Protein AF-A0A968R9D9-F1 (afdb_monomer_lite)

pLDDT: mean 77.16, std 18.05, range [26.75, 97.56]

Sequence (255 aa):
MTPLTQVRRPMGTEQNEEITIISVAKQQSHNPEIQKIVETCIDRLIEFDADLLTVKSLINLWNILKQINDFQIIEKLVMRIQPAIEIHCPEEVKYLTESELSNWFKCFTILKLLLEEYPICEKEPSVLIFVKDLSENENLEDAIKKQLDEWLNNIDPNFKPRASNTSGTRELQAYLMIAINPEKKNQVRAIATILCISPTGKQKEISVHLNPQSNERGVLCTRKKLPNIIEQFIQKVYRMFSKLQKIYWGVFVTI

Secondary structure (DSSP, 8-state):
----------TTSHHHHHHHHHHHHHHTTT-HHHHHHHHHTHHHHS---TTT--HHHHHHHHHHHTT-S-HHHHHHHHHHH-TTHHHHSHHHHHHHH-T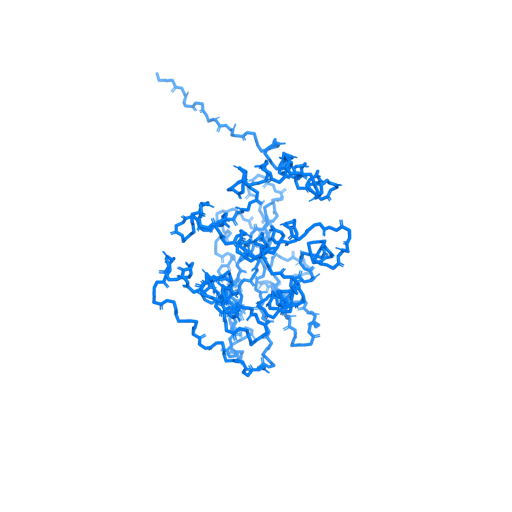TS-HHHHHHHHHHHHHS-S---SSS-HHHHHHHHHHT-TTS-HHHHHHHHHHHHHH-TT--------S---PPEEEEEEEEEEEETTEEEEEEEEEEE-TTS-EEEEE--SSTT--SSSEEEETTTHHHHHHHHHHHHHHHTTT-S--B-------

Structure (mmCIF, N/CA/C/O backbone):
data_AF-A0A968R9D9-F1
#
_entry.id   AF-A0A968R9D9-F1
#
loop_
_atom_site.group_PDB
_atom_site.id
_atom_site.type_symbol
_atom_site.label_atom_id
_atom_site.label_alt_id
_atom_site.label_comp_id
_atom_site.label_asym_id
_atom_site.label_entity_id
_atom_site.label_seq_id
_atom_site.pdbx_PDB_ins_code
_atom_site.Cartn_x
_atom_site.Cartn_y
_atom_site.Cartn_z
_atom_site.occupancy
_atom_site.B_iso_or_equiv
_atom_site.auth_seq_id
_atom_site.auth_comp_id
_atom_site.auth_asym_id
_atom_site.auth_atom_id
_atom_site.pdbx_PDB_model_num
ATOM 1 N N . MET A 1 1 ? 25.309 37.030 -24.211 1.00 38.47 1 MET A N 1
ATOM 2 C CA . MET A 1 1 ? 24.581 35.744 -24.171 1.00 38.47 1 MET A CA 1
ATOM 3 C C . MET A 1 1 ? 25.172 34.922 -23.042 1.00 38.47 1 MET A C 1
ATOM 5 O O . MET A 1 1 ? 26.278 34.420 -23.176 1.00 38.47 1 MET A O 1
ATOM 9 N N . THR A 1 2 ? 24.498 34.906 -21.899 1.00 27.59 2 THR A N 1
ATOM 10 C CA . THR A 1 2 ? 24.957 34.240 -20.672 1.00 27.59 2 THR A CA 1
ATOM 11 C C . THR A 1 2 ? 24.471 32.786 -20.697 1.00 27.59 2 THR A C 1
ATOM 13 O O . THR A 1 2 ? 23.302 32.580 -21.030 1.00 27.59 2 THR A O 1
ATOM 16 N N . PRO A 1 3 ? 25.301 31.770 -20.401 1.00 27.48 3 PRO A N 1
ATOM 17 C CA . PRO A 1 3 ? 24.844 30.387 -20.413 1.00 27.48 3 PRO A CA 1
ATOM 18 C C . PRO A 1 3 ? 23.954 30.116 -19.197 1.00 27.48 3 PRO A C 1
ATOM 20 O O . PRO A 1 3 ? 24.286 30.494 -18.076 1.00 27.48 3 PRO A O 1
ATOM 23 N N . LEU A 1 4 ? 22.831 29.439 -19.437 1.00 26.75 4 LEU A N 1
ATOM 24 C CA . LEU A 1 4 ? 21.948 28.897 -18.409 1.00 26.75 4 LEU A CA 1
ATOM 25 C C . LEU A 1 4 ? 22.697 27.831 -17.599 1.00 26.75 4 LEU A C 1
ATOM 27 O O . LEU A 1 4 ? 22.984 26.740 -18.094 1.00 26.75 4 LEU A O 1
ATOM 31 N N . THR A 1 5 ? 23.003 28.152 -16.346 1.00 28.97 5 THR A N 1
ATOM 32 C CA . THR A 1 5 ? 23.480 27.201 -15.345 1.00 28.97 5 THR A CA 1
ATOM 33 C C . THR A 1 5 ? 22.374 26.182 -15.076 1.00 28.97 5 THR A C 1
ATOM 35 O O . THR A 1 5 ? 21.334 26.515 -14.511 1.00 28.97 5 THR A O 1
ATOM 38 N N . GLN A 1 6 ? 22.581 24.929 -15.486 1.00 34.22 6 GLN A N 1
ATOM 39 C CA . GLN A 1 6 ? 21.754 23.815 -15.030 1.00 34.22 6 GLN A CA 1
ATOM 40 C C . GLN A 1 6 ? 21.976 23.633 -13.526 1.00 34.22 6 GLN A C 1
ATOM 42 O O . GLN A 1 6 ? 23.034 23.172 -13.094 1.00 34.22 6 GLN A O 1
ATOM 47 N N . VAL A 1 7 ? 20.969 23.994 -12.734 1.00 28.48 7 VAL A N 1
ATOM 48 C CA . VAL A 1 7 ? 20.889 23.636 -11.319 1.00 28.48 7 VAL A CA 1
ATOM 49 C C . VAL A 1 7 ? 20.683 22.123 -11.250 1.00 28.48 7 VAL A C 1
ATOM 51 O O . VAL A 1 7 ? 19.574 21.619 -11.407 1.00 28.48 7 VAL A O 1
ATOM 54 N N . ARG A 1 8 ? 21.775 21.379 -11.061 1.00 32.69 8 ARG A N 1
ATOM 55 C CA . ARG A 1 8 ? 21.704 20.004 -10.562 1.00 32.69 8 ARG A CA 1
ATOM 56 C C . ARG A 1 8 ? 21.183 20.076 -9.129 1.00 32.69 8 ARG A C 1
ATOM 58 O O . ARG A 1 8 ? 21.880 20.614 -8.272 1.00 32.69 8 ARG A O 1
ATOM 65 N N . ARG A 1 9 ? 19.988 19.540 -8.864 1.00 31.98 9 ARG A N 1
ATOM 66 C CA . ARG A 1 9 ? 19.609 19.211 -7.484 1.00 31.98 9 ARG A CA 1
ATOM 67 C C . ARG A 1 9 ? 20.563 18.118 -6.980 1.00 31.98 9 ARG A C 1
ATOM 69 O O . ARG A 1 9 ? 20.810 17.163 -7.724 1.00 31.98 9 ARG A O 1
ATOM 76 N N . PRO A 1 10 ? 21.141 18.253 -5.780 1.00 31.23 10 PRO A N 1
ATOM 77 C CA . PRO A 1 10 ? 21.924 17.187 -5.180 1.00 31.23 10 PRO A CA 1
ATOM 78 C C . PRO A 1 10 ? 20.975 16.055 -4.760 1.00 31.23 10 PRO A C 1
ATOM 80 O O . PRO A 1 10 ? 20.235 16.189 -3.795 1.00 31.23 10 PRO A O 1
ATOM 83 N N . MET A 1 11 ? 20.989 14.936 -5.491 1.00 39.16 11 MET A N 1
ATOM 84 C CA . MET A 1 11 ? 20.462 13.666 -4.981 1.00 39.16 11 MET A CA 1
ATOM 85 C C . MET A 1 11 ? 21.426 13.178 -3.895 1.00 39.16 11 MET A C 1
ATOM 87 O O . MET A 1 11 ? 22.540 12.767 -4.220 1.00 39.16 11 MET A O 1
ATOM 91 N N . GLY A 1 12 ? 21.053 13.293 -2.618 1.00 42.88 12 GLY A N 1
ATOM 92 C CA . GLY A 1 12 ? 21.881 12.760 -1.530 1.00 42.88 12 GLY A CA 1
ATOM 93 C C . GLY A 1 12 ? 21.553 13.211 -0.105 1.00 42.88 12 GLY A C 1
ATOM 94 O O . GLY A 1 12 ? 22.064 12.598 0.824 1.00 42.88 12 GLY A O 1
ATOM 95 N N . THR A 1 13 ? 20.731 14.242 0.110 1.00 50.53 13 THR A N 1
ATOM 96 C CA . THR A 1 13 ? 20.394 14.720 1.470 1.00 50.53 13 THR A CA 1
ATOM 97 C C . THR A 1 13 ? 18.973 14.362 1.904 1.00 50.53 13 THR A C 1
ATOM 99 O O . THR A 1 13 ? 18.800 13.889 3.018 1.00 50.53 13 THR A O 1
ATOM 102 N N . GLU A 1 14 ? 17.979 14.477 1.019 1.00 51.84 14 GLU A N 1
ATOM 103 C CA . GLU A 1 14 ? 16.554 14.301 1.372 1.00 51.84 14 GLU A CA 1
ATOM 104 C C . GLU A 1 14 ? 16.197 12.847 1.744 1.00 51.84 14 GLU A C 1
ATOM 106 O O . GLU A 1 14 ? 15.676 12.605 2.828 1.00 51.84 14 GLU A O 1
ATOM 111 N N . GLN A 1 15 ? 16.614 11.856 0.943 1.00 54.00 15 GLN A N 1
ATOM 112 C CA . GLN A 1 15 ? 16.410 10.430 1.271 1.00 54.00 15 GLN A CA 1
ATOM 113 C C . GLN A 1 15 ? 17.099 10.008 2.582 1.00 54.00 15 GLN A C 1
ATOM 115 O O . GLN A 1 15 ? 16.620 9.131 3.297 1.00 54.00 15 GLN A O 1
ATOM 120 N N . ASN A 1 16 ? 18.228 10.640 2.920 1.00 60.84 16 ASN A N 1
ATOM 121 C CA . ASN A 1 16 ? 18.929 10.365 4.174 1.00 60.84 16 ASN A CA 1
ATOM 122 C C . ASN A 1 16 ? 18.179 10.947 5.381 1.00 60.84 16 ASN A C 1
ATOM 124 O O . ASN A 1 16 ? 18.211 10.355 6.460 1.00 60.84 16 ASN A O 1
ATOM 128 N N . GLU A 1 17 ? 17.488 12.074 5.213 1.00 68.94 17 GLU A N 1
ATOM 129 C CA . GLU A 1 17 ? 16.664 12.685 6.258 1.00 68.94 17 GLU A CA 1
ATOM 130 C C . GLU A 1 17 ? 15.389 11.868 6.520 1.00 68.94 17 GLU A C 1
ATOM 132 O O . GLU A 1 17 ? 15.081 11.592 7.679 1.00 68.94 17 GLU A O 1
ATOM 137 N N . GLU A 1 18 ? 14.706 11.387 5.477 1.00 76.31 18 GLU A N 1
ATOM 138 C CA . GLU A 1 18 ? 13.506 10.540 5.593 1.00 76.31 18 GLU A CA 1
ATOM 139 C C . GLU A 1 18 ? 13.794 9.221 6.324 1.00 76.31 18 GLU A C 1
ATOM 141 O O . GLU A 1 18 ? 13.137 8.894 7.318 1.00 76.31 18 GLU A O 1
ATOM 146 N N . ILE A 1 19 ? 14.838 8.497 5.897 1.00 75.75 19 ILE A N 1
ATOM 147 C CA . ILE A 1 19 ? 15.271 7.245 6.540 1.00 75.75 19 ILE A CA 1
ATOM 148 C C . ILE A 1 19 ? 15.644 7.497 8.006 1.00 75.75 19 ILE A C 1
ATOM 150 O O . ILE A 1 19 ? 15.328 6.683 8.881 1.00 75.75 19 ILE A O 1
ATOM 154 N N . THR A 1 20 ? 16.276 8.638 8.301 1.00 83.94 20 THR A N 1
ATOM 155 C CA . THR A 1 20 ? 16.643 9.018 9.670 1.00 83.94 20 THR A CA 1
ATOM 156 C C . THR A 1 20 ? 15.405 9.277 10.528 1.00 83.94 20 THR A C 1
ATOM 158 O O . THR A 1 20 ? 15.319 8.744 11.635 1.00 83.94 20 THR A O 1
ATOM 161 N N . ILE A 1 21 ? 14.420 10.031 10.031 1.00 86.31 21 ILE A N 1
ATOM 162 C CA . ILE A 1 21 ? 13.186 10.339 10.772 1.00 86.31 21 ILE A CA 1
ATOM 163 C C . ILE A 1 21 ? 12.390 9.062 11.054 1.00 86.31 21 ILE A C 1
ATOM 165 O O . ILE A 1 21 ? 11.991 8.849 12.197 1.00 86.31 21 ILE A O 1
ATOM 169 N N . ILE A 1 22 ? 12.213 8.181 10.063 1.00 87.44 22 ILE A N 1
ATOM 170 C CA . ILE A 1 22 ? 11.490 6.909 10.241 1.00 87.44 22 ILE A CA 1
ATOM 171 C C . ILE A 1 22 ? 12.214 6.013 11.253 1.00 87.44 22 ILE A C 1
ATOM 173 O O . ILE A 1 22 ? 11.581 5.430 12.135 1.00 87.44 22 ILE A O 1
ATOM 177 N N . SER A 1 23 ? 13.546 5.941 11.182 1.00 87.50 23 SER A N 1
ATOM 178 C CA . SER A 1 23 ? 14.353 5.149 12.121 1.00 87.50 23 SER A CA 1
ATOM 179 C C . SER A 1 23 ? 14.241 5.664 13.559 1.00 87.50 23 SER A C 1
ATOM 181 O O . SER A 1 23 ? 14.084 4.872 14.491 1.00 87.50 23 SER A O 1
ATOM 183 N N . VAL A 1 24 ? 14.275 6.987 13.752 1.00 90.50 24 VAL A N 1
ATOM 184 C CA . VAL A 1 24 ? 14.081 7.617 15.067 1.00 90.50 24 VAL A CA 1
ATOM 185 C C . VAL A 1 24 ? 12.648 7.408 15.561 1.00 90.50 24 VAL A C 1
ATOM 187 O O . VAL A 1 24 ? 12.454 7.046 16.720 1.00 90.50 24 VAL A O 1
ATOM 190 N N . ALA A 1 25 ? 11.650 7.568 14.688 1.00 91.00 25 ALA A N 1
ATOM 191 C CA . ALA A 1 25 ? 10.239 7.334 14.990 1.00 91.00 25 ALA A CA 1
ATOM 192 C C . ALA A 1 25 ? 9.966 5.904 15.448 1.00 91.00 25 ALA A C 1
ATOM 194 O O . ALA A 1 25 ? 9.239 5.708 16.417 1.00 91.00 25 ALA A O 1
ATOM 195 N N . LYS A 1 26 ? 10.614 4.914 14.833 1.00 92.62 26 LYS A N 1
ATOM 196 C CA . LYS A 1 26 ? 10.553 3.520 15.275 1.00 92.62 26 LYS A CA 1
ATOM 197 C C . LYS A 1 26 ? 11.106 3.352 16.694 1.00 92.62 26 LYS A C 1
ATOM 199 O O . LYS A 1 26 ? 10.428 2.809 17.562 1.00 92.62 26 LYS A O 1
ATOM 204 N N . GLN A 1 27 ? 12.326 3.834 16.946 1.00 91.38 27 GLN A N 1
ATOM 205 C CA . GLN A 1 27 ? 13.002 3.682 18.245 1.00 91.38 27 GLN A CA 1
ATOM 206 C C . GLN A 1 27 ? 12.312 4.454 19.376 1.00 91.38 27 GLN A C 1
ATOM 208 O O . GLN A 1 27 ? 12.373 4.050 20.535 1.00 91.38 27 GLN A O 1
ATOM 213 N N . GLN A 1 28 ? 11.665 5.570 19.043 1.00 91.94 28 GLN A N 1
ATOM 214 C CA . GLN A 1 28 ? 11.003 6.466 19.986 1.00 91.94 28 GLN A CA 1
ATOM 215 C C . GLN A 1 28 ? 9.507 6.578 19.692 1.00 91.94 28 GLN A C 1
ATOM 217 O O . GLN A 1 28 ? 8.919 7.650 19.826 1.00 91.94 28 GLN A O 1
ATOM 222 N N . SER A 1 29 ? 8.868 5.465 19.329 1.00 92.44 29 SER A N 1
ATOM 223 C CA . SER A 1 29 ? 7.459 5.447 18.921 1.00 92.44 29 SER A CA 1
ATOM 224 C C . SER A 1 29 ? 6.496 5.887 20.028 1.00 92.44 29 SER A C 1
ATOM 226 O O . SER A 1 29 ? 5.352 6.206 19.755 1.00 92.44 29 SER A O 1
ATOM 228 N N . HIS A 1 30 ? 6.925 5.988 21.283 1.00 92.12 30 HIS A N 1
ATOM 229 C CA . HIS A 1 30 ? 6.102 6.515 22.379 1.00 92.12 30 HIS A CA 1
ATOM 230 C C . HIS A 1 30 ? 6.305 8.016 22.639 1.00 92.12 30 HIS A C 1
ATOM 232 O O . HIS A 1 30 ? 5.646 8.583 23.508 1.00 92.12 30 HIS A O 1
ATOM 238 N N . ASN A 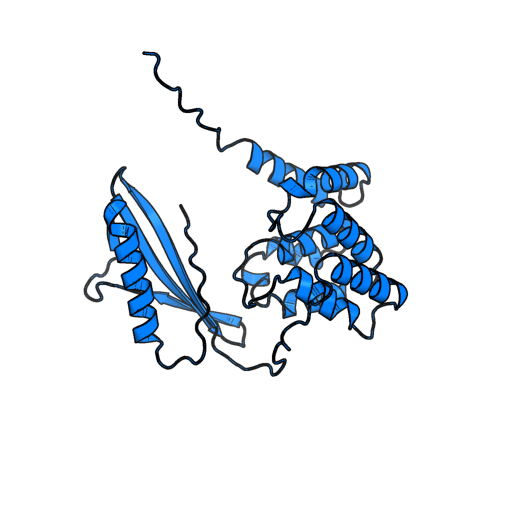1 31 ? 7.218 8.667 21.914 1.00 93.19 31 ASN A N 1
ATOM 239 C CA . ASN A 1 31 ? 7.554 10.069 22.115 1.00 93.19 31 ASN A CA 1
ATOM 240 C C . ASN A 1 31 ? 6.594 10.984 21.320 1.00 93.19 31 ASN A C 1
ATOM 242 O O . ASN A 1 31 ? 6.606 10.944 20.085 1.00 93.19 31 ASN A O 1
ATOM 246 N N . PRO A 1 32 ? 5.794 11.837 21.989 1.00 92.81 32 PRO A N 1
ATOM 247 C CA . PRO A 1 32 ? 4.832 12.714 21.318 1.00 92.81 32 PRO A CA 1
ATOM 248 C C . PRO A 1 32 ? 5.493 13.791 20.444 1.00 92.81 32 PRO A C 1
ATOM 250 O O . PRO A 1 32 ? 4.915 14.191 19.435 1.00 92.81 32 PRO A O 1
ATOM 253 N N . GLU A 1 33 ? 6.711 14.236 20.770 1.00 93.62 33 GLU A N 1
ATOM 254 C CA . GLU A 1 33 ? 7.436 15.208 19.939 1.00 93.62 33 GLU A CA 1
ATOM 255 C C . GLU A 1 33 ? 7.856 14.584 18.606 1.00 93.62 33 GLU A C 1
ATOM 257 O O . GLU A 1 33 ? 7.728 15.209 17.554 1.00 93.62 33 GLU A O 1
ATOM 262 N N . ILE A 1 34 ? 8.283 13.318 18.629 1.00 92.88 34 ILE A N 1
ATOM 263 C CA . ILE A 1 34 ? 8.622 12.584 17.406 1.00 92.88 34 ILE A CA 1
ATOM 264 C C . ILE A 1 34 ? 7.375 12.343 16.561 1.00 92.88 34 ILE A C 1
ATOM 266 O O . ILE A 1 34 ? 7.417 12.530 15.347 1.00 92.88 34 ILE A O 1
ATOM 270 N N . GLN A 1 35 ? 6.247 12.010 17.191 1.00 93.62 35 GLN A N 1
ATOM 271 C CA . GLN A 1 35 ? 4.979 11.896 16.481 1.00 93.62 35 GLN A CA 1
ATOM 272 C C . GLN A 1 35 ? 4.628 13.202 15.750 1.00 93.62 35 GLN A C 1
ATOM 274 O O . GLN A 1 35 ? 4.304 13.179 14.565 1.00 93.62 35 GLN A O 1
ATOM 279 N N . LYS A 1 36 ? 4.736 14.345 16.433 1.00 92.75 36 LYS A N 1
ATOM 280 C CA . LYS A 1 36 ? 4.447 15.661 15.850 1.00 92.75 36 LYS A CA 1
ATOM 281 C C . LYS A 1 36 ? 5.369 15.996 14.676 1.00 92.75 36 LYS A C 1
ATOM 283 O O . LYS A 1 36 ? 4.922 16.599 13.699 1.00 92.75 36 LYS A O 1
ATOM 288 N N . ILE A 1 37 ? 6.640 15.598 14.751 1.00 92.06 37 ILE A N 1
ATOM 289 C CA . ILE A 1 37 ? 7.583 15.726 13.632 1.00 92.06 37 ILE A CA 1
ATOM 290 C C . ILE A 1 37 ? 7.095 14.903 12.435 1.00 92.06 37 ILE A C 1
ATOM 292 O O . ILE A 1 37 ? 7.002 15.446 11.338 1.00 92.06 37 ILE A O 1
ATOM 296 N N . VAL A 1 38 ? 6.711 13.638 12.643 1.00 91.94 38 VAL A N 1
ATOM 297 C CA . VAL A 1 38 ? 6.184 12.778 11.568 1.00 91.94 38 VAL A CA 1
ATOM 298 C C . VAL A 1 38 ? 4.902 13.360 10.966 1.00 91.94 38 VAL A C 1
ATOM 300 O O . VAL A 1 38 ? 4.792 13.433 9.748 1.00 91.94 38 VAL A O 1
ATOM 303 N N . GLU A 1 39 ? 3.962 13.845 11.783 1.00 90.62 39 GLU A N 1
ATOM 304 C CA . GLU A 1 39 ? 2.736 14.509 11.304 1.00 90.62 39 GLU A CA 1
ATOM 305 C C . GLU A 1 39 ? 3.035 15.739 10.440 1.00 90.62 39 GLU A C 1
ATOM 307 O O . GLU A 1 39 ? 2.380 15.956 9.423 1.00 90.62 39 GLU A O 1
ATOM 312 N N . THR A 1 40 ? 4.043 16.529 10.816 1.00 89.19 40 THR A N 1
ATOM 313 C CA . THR A 1 40 ? 4.430 17.744 10.081 1.00 89.19 40 THR A CA 1
ATOM 314 C C . THR A 1 40 ? 5.158 17.428 8.773 1.00 89.19 40 THR A C 1
ATOM 316 O O . THR A 1 40 ? 5.158 18.253 7.864 1.00 89.19 40 THR A O 1
ATOM 319 N N . CYS A 1 41 ? 5.778 16.252 8.676 1.00 89.19 41 CYS A N 1
ATOM 320 C CA . CYS A 1 41 ? 6.571 15.827 7.524 1.00 89.19 41 CYS A CA 1
ATOM 321 C C . CYS A 1 41 ? 5.904 14.711 6.708 1.00 89.19 41 CYS A C 1
ATOM 323 O O . CYS A 1 41 ? 6.564 14.106 5.867 1.00 89.19 41 CYS A O 1
ATOM 325 N N . ILE A 1 42 ? 4.626 14.407 6.946 1.00 88.44 42 ILE A N 1
ATOM 326 C CA . ILE A 1 42 ? 3.951 13.257 6.327 1.00 88.44 42 ILE A CA 1
ATOM 327 C C . ILE A 1 42 ? 3.928 13.329 4.792 1.00 88.44 42 ILE A C 1
ATOM 329 O O . ILE A 1 42 ? 3.983 12.299 4.136 1.00 88.44 42 ILE A O 1
ATOM 333 N N . ASP A 1 43 ? 3.902 14.537 4.229 1.00 83.75 43 ASP A N 1
ATOM 334 C CA . ASP A 1 43 ? 3.947 14.825 2.791 1.00 83.75 43 ASP A CA 1
ATOM 335 C C . ASP A 1 43 ? 5.275 14.457 2.127 1.00 83.75 43 ASP A C 1
ATOM 337 O O . ASP A 1 43 ? 5.321 14.210 0.928 1.00 83.75 43 ASP A O 1
ATOM 341 N N . ARG A 1 44 ? 6.353 14.442 2.911 1.00 84.31 44 ARG A N 1
ATOM 342 C CA . ARG A 1 44 ? 7.690 14.027 2.472 1.00 84.31 44 ARG A CA 1
ATOM 343 C C . ARG A 1 44 ? 7.955 12.565 2.791 1.00 84.31 44 ARG A C 1
ATOM 345 O O . ARG A 1 44 ? 8.677 11.899 2.073 1.00 84.31 44 ARG A O 1
ATOM 352 N N . LEU A 1 45 ? 7.389 12.079 3.893 1.00 84.44 45 LEU A N 1
ATOM 353 C CA . LEU A 1 45 ? 7.613 10.719 4.382 1.00 84.44 45 LEU A CA 1
ATOM 354 C C . LEU A 1 45 ? 6.756 9.668 3.670 1.00 84.44 45 LEU A C 1
ATOM 356 O O . LEU A 1 45 ? 7.079 8.485 3.751 1.00 84.44 45 LEU A O 1
ATOM 360 N N . ILE A 1 46 ? 5.653 10.079 3.042 1.00 85.25 46 ILE A N 1
ATOM 361 C CA . ILE A 1 46 ? 4.782 9.215 2.252 1.00 85.25 46 ILE A CA 1
ATOM 362 C C . ILE A 1 46 ? 4.628 9.854 0.877 1.00 85.25 46 ILE A C 1
ATOM 364 O O . ILE A 1 46 ? 4.070 10.942 0.758 1.00 85.25 46 ILE A O 1
ATOM 368 N N . GLU A 1 47 ? 5.096 9.170 -0.161 1.00 76.50 47 GLU A N 1
ATOM 369 C CA . GLU A 1 47 ? 4.816 9.558 -1.541 1.00 76.50 47 GLU A CA 1
ATOM 370 C C . GLU A 1 47 ? 3.402 9.077 -1.903 1.00 76.50 47 GLU A C 1
ATOM 372 O O . GLU A 1 47 ? 3.104 7.888 -1.810 1.00 76.50 47 GLU A O 1
ATOM 377 N N . PHE A 1 48 ? 2.504 10.005 -2.247 1.00 79.75 48 PHE A N 1
ATOM 378 C CA . PHE A 1 48 ? 1.112 9.706 -2.599 1.00 79.75 48 PHE A CA 1
ATOM 379 C C . PHE A 1 48 ? 0.591 10.642 -3.695 1.00 79.75 48 PHE A C 1
ATOM 381 O O . PHE A 1 48 ? 1.148 11.714 -3.941 1.00 79.75 48 PHE A O 1
ATOM 388 N N . ASP A 1 49 ? -0.525 10.259 -4.319 1.00 74.00 49 ASP A N 1
ATOM 389 C CA . ASP A 1 49 ? -1.233 11.099 -5.287 1.00 74.00 49 ASP A CA 1
ATOM 390 C C . ASP A 1 49 ? -1.869 12.316 -4.587 1.00 74.00 49 ASP A C 1
ATOM 392 O O . ASP A 1 49 ? -2.937 12.227 -3.970 1.00 74.00 49 ASP A O 1
ATOM 396 N N . ALA A 1 50 ? -1.182 13.457 -4.663 1.00 73.88 50 ALA A N 1
ATOM 397 C CA . ALA A 1 50 ? -1.615 14.712 -4.057 1.00 73.88 50 ALA A CA 1
ATOM 398 C C . ALA A 1 50 ? -2.842 15.343 -4.741 1.00 73.88 50 ALA A C 1
ATOM 400 O O . ALA A 1 50 ? -3.472 16.227 -4.152 1.00 73.88 50 ALA A O 1
ATOM 401 N N . ASP A 1 51 ? -3.195 14.899 -5.953 1.00 75.75 51 ASP A N 1
ATOM 402 C CA . ASP A 1 51 ? -4.434 15.311 -6.617 1.00 75.75 51 ASP A CA 1
ATOM 403 C C . ASP A 1 51 ? -5.637 14.567 -6.018 1.00 75.75 51 ASP A C 1
ATOM 405 O O . ASP A 1 51 ? -6.746 15.107 -5.973 1.00 75.75 51 ASP A O 1
ATOM 409 N N . LEU A 1 52 ? -5.415 13.351 -5.508 1.00 80.00 52 LEU A N 1
ATOM 410 C CA . LEU A 1 52 ? -6.428 12.553 -4.824 1.00 80.00 52 LEU A CA 1
ATOM 411 C C . LEU A 1 52 ? -6.552 12.902 -3.335 1.00 80.00 52 LEU A C 1
ATOM 413 O O . LEU A 1 52 ? -7.658 13.065 -2.816 1.00 80.00 52 LEU A O 1
ATOM 417 N N . LEU A 1 53 ? -5.430 12.963 -2.617 1.00 86.31 53 LEU A N 1
ATOM 418 C CA . LEU A 1 53 ? -5.405 13.136 -1.166 1.00 86.31 53 LEU A CA 1
ATOM 419 C C . LEU A 1 53 ? -4.681 14.420 -0.802 1.00 86.31 53 LEU A C 1
ATOM 421 O O . LEU A 1 53 ? -3.702 14.810 -1.415 1.00 86.31 53 LEU A O 1
ATOM 425 N N . THR A 1 54 ? -5.130 15.072 0.264 1.00 90.12 54 THR A N 1
ATOM 426 C CA . THR A 1 54 ? -4.377 16.178 0.862 1.00 90.12 54 THR A CA 1
ATOM 427 C C . THR A 1 54 ? -3.679 15.703 2.126 1.00 90.12 54 THR A C 1
ATOM 429 O O . THR A 1 54 ? -4.187 14.834 2.836 1.00 90.12 54 THR A O 1
ATOM 432 N N . VAL A 1 55 ? -2.572 16.351 2.485 1.00 89.75 55 VAL A N 1
ATOM 433 C CA . VAL A 1 55 ? -1.861 16.140 3.760 1.00 89.75 55 VAL A CA 1
ATOM 434 C C . VAL A 1 55 ? -2.816 16.177 4.954 1.00 89.75 55 VAL A C 1
ATOM 436 O O . VAL A 1 55 ? -2.802 15.305 5.819 1.00 89.75 55 VAL A O 1
ATOM 439 N N . LYS A 1 56 ? -3.721 17.163 4.968 1.00 91.88 56 LYS A N 1
ATOM 440 C CA . LYS A 1 56 ? -4.750 17.298 6.003 1.00 91.88 56 LYS A CA 1
ATOM 441 C C . LYS A 1 56 ? -5.683 16.086 6.045 1.00 91.88 56 LYS A C 1
ATOM 443 O O . LYS A 1 56 ? -6.050 15.646 7.133 1.00 91.88 56 LYS A O 1
ATOM 448 N N . SER A 1 57 ? -6.075 15.565 4.883 1.00 92.31 57 SER A N 1
ATOM 449 C CA . SER A 1 57 ? -6.901 14.363 4.792 1.00 92.31 57 SER A CA 1
ATOM 450 C C . SER A 1 57 ? -6.178 13.143 5.364 1.00 92.31 57 SER A C 1
ATOM 452 O O . SER A 1 57 ? -6.766 12.410 6.156 1.00 92.31 57 SER A O 1
ATOM 454 N N . LEU A 1 58 ? -4.892 12.971 5.055 1.00 92.75 58 LEU A N 1
ATOM 455 C CA . LEU A 1 58 ? -4.083 11.870 5.584 1.00 92.75 58 LEU A CA 1
ATOM 456 C C . LEU A 1 58 ? -3.904 11.944 7.099 1.00 92.75 58 LEU A C 1
ATOM 458 O O . LEU A 1 58 ? -4.081 10.942 7.784 1.00 92.75 58 LEU A O 1
ATOM 462 N N . ILE A 1 59 ? -3.623 13.132 7.640 1.00 92.44 59 ILE A N 1
ATOM 463 C CA . ILE A 1 59 ? -3.540 13.343 9.093 1.00 92.44 59 ILE A CA 1
ATOM 464 C C . ILE A 1 59 ? -4.888 13.035 9.757 1.00 92.44 59 ILE A C 1
ATOM 466 O O . ILE A 1 59 ? -4.928 12.436 10.831 1.00 92.44 59 ILE A O 1
ATOM 470 N N . ASN A 1 60 ? -6.005 13.415 9.128 1.00 94.81 60 ASN A N 1
ATOM 471 C CA . ASN A 1 60 ? -7.331 13.069 9.633 1.00 94.81 60 ASN A CA 1
ATOM 472 C C . ASN A 1 60 ? -7.535 11.546 9.657 1.00 94.81 60 ASN A C 1
ATOM 474 O O . ASN A 1 60 ? -7.860 10.995 10.706 1.00 94.81 60 ASN A O 1
ATOM 478 N N . LEU A 1 61 ? -7.246 10.854 8.549 1.00 95.31 61 LEU A N 1
ATOM 479 C CA . LEU A 1 61 ? -7.336 9.394 8.485 1.00 95.31 61 LEU A CA 1
ATOM 480 C C . LEU A 1 61 ? -6.462 8.730 9.550 1.00 95.31 61 LEU A C 1
ATOM 482 O O . LEU A 1 61 ? -6.924 7.857 10.277 1.00 95.31 61 LEU A O 1
ATOM 486 N N . TRP A 1 62 ? -5.221 9.184 9.704 1.00 93.38 62 TRP A N 1
ATOM 487 C CA . TRP A 1 62 ? -4.309 8.681 10.723 1.00 93.38 62 TRP A CA 1
ATOM 488 C C . TRP A 1 62 ? -4.890 8.822 12.138 1.00 93.38 62 TRP A C 1
ATOM 490 O O . TRP A 1 62 ? -4.847 7.877 12.929 1.00 93.38 62 TRP A O 1
ATOM 500 N N . ASN A 1 63 ? -5.495 9.967 12.454 1.00 93.12 63 ASN A N 1
ATOM 501 C CA . ASN A 1 63 ? -6.147 10.190 13.743 1.00 93.12 63 ASN A CA 1
ATOM 502 C C . ASN A 1 63 ? -7.383 9.309 13.959 1.00 93.12 63 ASN A C 1
ATOM 504 O O . ASN A 1 63 ? -7.656 8.939 15.102 1.00 93.12 63 ASN A O 1
ATOM 508 N N . ILE A 1 64 ? -8.105 8.942 12.898 1.00 95.44 64 ILE A N 1
ATOM 509 C CA . ILE A 1 64 ? -9.196 7.962 12.969 1.00 95.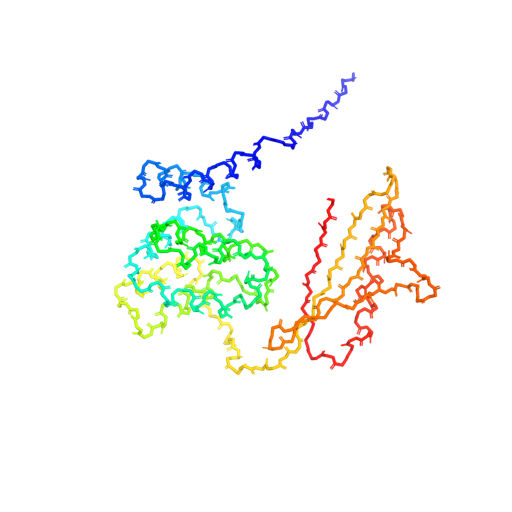44 64 ILE A CA 1
ATOM 510 C C . ILE A 1 64 ? -8.623 6.571 13.270 1.00 95.44 64 ILE A C 1
ATOM 512 O O . ILE A 1 64 ? -9.039 5.930 14.232 1.00 95.44 64 ILE A O 1
ATOM 516 N N . LEU A 1 65 ? -7.614 6.126 12.512 1.00 93.75 65 LEU A N 1
ATOM 517 C CA . LEU A 1 65 ? -7.018 4.790 12.658 1.00 93.75 65 LEU A CA 1
ATOM 518 C C . LEU A 1 65 ? -6.406 4.558 14.046 1.00 93.75 65 LEU A C 1
ATOM 520 O O . LEU A 1 65 ? -6.536 3.471 14.602 1.00 93.75 65 LEU A O 1
ATOM 524 N N . LYS A 1 66 ? -5.807 5.588 14.652 1.00 91.44 66 LYS A N 1
ATOM 525 C CA . LYS A 1 66 ? -5.241 5.520 16.011 1.00 91.44 66 LYS A CA 1
ATOM 526 C C . LYS A 1 66 ? -6.260 5.194 17.107 1.00 91.44 66 LYS A C 1
ATOM 528 O O . LYS A 1 66 ? -5.846 4.772 18.183 1.00 91.44 66 LYS A O 1
ATOM 533 N N . GLN A 1 67 ? -7.550 5.431 16.868 1.00 91.44 67 GLN A N 1
ATOM 534 C CA . GLN A 1 67 ? -8.618 5.128 17.829 1.00 91.44 67 GLN A CA 1
ATOM 535 C C . GLN A 1 67 ? -8.953 3.628 17.860 1.00 91.44 67 GLN A C 1
ATOM 537 O O . GLN A 1 67 ? -9.622 3.166 18.780 1.00 91.44 67 GLN A O 1
ATOM 542 N N . ILE A 1 68 ? -8.492 2.861 16.869 1.00 90.25 68 ILE A N 1
ATOM 543 C CA . ILE A 1 68 ? -8.795 1.439 16.735 1.00 90.25 68 ILE A CA 1
ATOM 544 C C . ILE A 1 68 ? -7.876 0.637 17.658 1.00 90.25 68 ILE A C 1
ATOM 546 O O . ILE A 1 68 ? -6.658 0.602 17.483 1.00 90.25 68 ILE A O 1
ATOM 550 N N . ASN A 1 69 ? -8.481 -0.033 18.637 1.00 80.94 69 ASN A N 1
ATOM 551 C CA . ASN A 1 69 ? -7.754 -0.844 19.614 1.00 80.94 69 ASN A CA 1
ATOM 552 C C . ASN A 1 69 ? -7.409 -2.244 19.083 1.00 80.94 69 ASN A C 1
ATOM 554 O O . ASN A 1 69 ? -6.351 -2.781 19.411 1.00 80.94 69 ASN A O 1
ATOM 558 N N . ASP A 1 70 ? -8.281 -2.832 18.257 1.00 83.50 70 ASP A N 1
ATOM 559 C CA . ASP A 1 70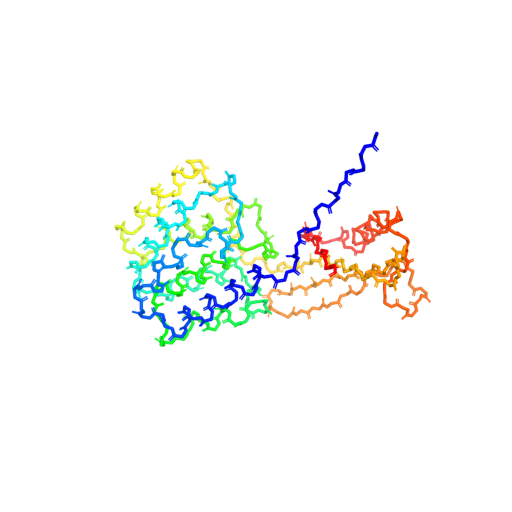 ? -8.027 -4.130 17.629 1.00 83.50 70 ASP A CA 1
ATOM 560 C C . ASP A 1 70 ? -7.267 -3.959 16.312 1.00 83.50 70 ASP A C 1
ATOM 562 O O . ASP A 1 70 ? -7.830 -3.846 15.219 1.00 83.50 70 ASP A O 1
ATOM 566 N N . PHE A 1 71 ? -5.945 -3.951 16.432 1.00 83.44 71 PHE A N 1
ATOM 567 C CA . PHE A 1 71 ? -5.060 -3.796 15.289 1.00 83.44 71 PHE A CA 1
ATOM 568 C C . PHE A 1 71 ? -5.074 -5.009 14.342 1.00 83.44 71 PHE A C 1
ATOM 570 O O . PHE A 1 71 ? -4.709 -4.871 13.173 1.00 83.44 71 PHE A O 1
ATOM 577 N N . GLN A 1 72 ? -5.548 -6.181 14.792 1.00 84.31 72 GLN A N 1
ATOM 578 C CA . GLN A 1 72 ? -5.625 -7.371 13.937 1.00 84.31 72 GLN A CA 1
ATOM 579 C C . GLN A 1 72 ? -6.639 -7.191 12.807 1.00 84.31 72 GLN A C 1
ATOM 581 O O . GLN A 1 72 ? -6.472 -7.772 11.733 1.00 84.31 72 GLN A O 1
ATOM 586 N N . ILE A 1 73 ? -7.695 -6.400 13.032 1.00 86.75 73 ILE A N 1
ATOM 587 C CA . ILE A 1 73 ? -8.661 -6.045 11.986 1.00 86.75 73 ILE A CA 1
ATOM 588 C C . ILE A 1 73 ? -7.942 -5.311 10.856 1.00 86.75 73 ILE A C 1
ATOM 590 O O . ILE A 1 73 ? -8.108 -5.656 9.686 1.00 86.75 73 ILE A O 1
ATOM 594 N N . ILE A 1 74 ? -7.116 -4.329 11.217 1.00 86.56 74 ILE A N 1
ATOM 595 C CA . ILE A 1 74 ? -6.406 -3.497 10.253 1.00 86.56 74 ILE A CA 1
ATOM 596 C C . ILE A 1 74 ? -5.374 -4.321 9.483 1.00 86.56 74 ILE A C 1
ATOM 598 O O . ILE A 1 74 ? -5.358 -4.292 8.254 1.00 86.56 74 ILE A O 1
ATOM 602 N N . GLU A 1 75 ? -4.558 -5.100 10.192 1.00 83.50 75 GLU A N 1
ATOM 603 C CA . GLU A 1 75 ? -3.538 -5.961 9.591 1.00 83.50 75 GLU A CA 1
ATOM 604 C C . GLU A 1 75 ? -4.147 -6.934 8.569 1.00 83.50 75 GLU A C 1
ATOM 606 O O . GLU A 1 75 ? -3.701 -6.991 7.423 1.00 83.50 75 GLU A O 1
ATOM 611 N N . LYS A 1 76 ? -5.227 -7.642 8.935 1.00 85.06 76 LYS A N 1
ATOM 612 C CA . LYS A 1 76 ? -5.912 -8.582 8.030 1.00 85.06 76 LYS A CA 1
ATOM 613 C C . LYS A 1 76 ? -6.436 -7.905 6.766 1.00 85.06 76 LYS A C 1
ATOM 615 O O . LYS A 1 76 ? -6.388 -8.506 5.694 1.00 85.06 76 LYS A O 1
ATOM 620 N N . LEU A 1 77 ? -6.957 -6.684 6.884 1.00 86.94 77 LEU A N 1
ATOM 621 C CA . LEU A 1 77 ? -7.470 -5.929 5.742 1.00 86.94 77 LEU A CA 1
ATOM 622 C C . LEU A 1 77 ? -6.343 -5.482 4.810 1.00 86.94 77 LEU A C 1
ATOM 624 O O . LEU A 1 77 ? -6.448 -5.689 3.603 1.00 86.94 77 LEU A O 1
ATOM 628 N N . VAL A 1 78 ? -5.246 -4.955 5.359 1.00 85.38 78 VAL A N 1
ATOM 629 C CA . VAL A 1 78 ? -4.068 -4.552 4.573 1.00 85.38 78 VAL A CA 1
ATOM 630 C C . VAL A 1 78 ? -3.490 -5.747 3.813 1.00 85.38 78 VAL A C 1
ATOM 632 O O . VAL A 1 78 ? -3.303 -5.663 2.602 1.00 85.38 78 VAL A O 1
ATOM 635 N N . MET A 1 79 ? -3.308 -6.891 4.480 1.00 81.38 79 MET A N 1
ATOM 636 C CA . MET A 1 79 ? -2.804 -8.117 3.843 1.00 81.38 79 MET A CA 1
ATOM 637 C C . MET A 1 79 ? -3.737 -8.652 2.755 1.00 81.38 79 MET A C 1
ATOM 639 O O . MET A 1 79 ? -3.285 -9.242 1.777 1.00 81.38 79 MET A O 1
ATOM 643 N N . ARG A 1 80 ? -5.052 -8.459 2.899 1.00 81.44 80 ARG A N 1
ATOM 644 C CA . ARG A 1 80 ? -6.022 -8.863 1.875 1.00 81.44 80 ARG A CA 1
ATOM 645 C C . ARG A 1 80 ? -5.935 -7.982 0.630 1.00 81.44 80 ARG A C 1
ATOM 647 O O . ARG A 1 80 ? -6.017 -8.511 -0.475 1.00 81.44 80 ARG A O 1
ATOM 654 N N . ILE A 1 81 ? -5.809 -6.671 0.816 1.00 78.94 81 ILE A N 1
ATOM 655 C CA . ILE A 1 81 ? -5.756 -5.683 -0.273 1.00 78.94 81 ILE A CA 1
ATOM 656 C C . ILE A 1 81 ? -4.406 -5.762 -0.995 1.00 78.94 81 ILE A C 1
ATOM 658 O O . ILE A 1 81 ? -4.342 -5.680 -2.220 1.00 78.94 81 ILE A O 1
ATOM 662 N N . GLN A 1 82 ? -3.326 -6.013 -0.253 1.00 77.50 82 GLN A N 1
ATOM 663 C CA . GLN A 1 82 ? -1.970 -6.129 -0.781 1.00 77.50 82 GLN A CA 1
ATOM 664 C C . GLN A 1 82 ? -1.339 -7.485 -0.405 1.00 77.50 82 GLN A C 1
ATOM 666 O O . GLN A 1 82 ? -0.423 -7.548 0.410 1.00 77.50 82 GLN A O 1
ATOM 671 N N . PRO A 1 83 ? -1.754 -8.602 -1.029 1.00 67.81 83 PRO A N 1
ATOM 672 C CA . PRO A 1 83 ? -1.313 -9.949 -0.638 1.00 67.81 83 PRO A CA 1
ATOM 673 C C . PRO A 1 83 ? 0.181 -10.229 -0.857 1.00 67.81 83 PRO A C 1
ATOM 675 O O . PRO A 1 83 ? 0.701 -11.219 -0.350 1.00 67.81 83 PRO A O 1
ATOM 678 N N . ALA A 1 84 ? 0.881 -9.391 -1.624 1.00 67.25 84 ALA A N 1
ATOM 679 C CA . ALA A 1 84 ? 2.318 -9.519 -1.859 1.00 67.25 84 ALA A CA 1
ATOM 680 C C . ALA A 1 84 ? 3.170 -8.641 -0.920 1.00 67.25 84 ALA A C 1
ATOM 682 O O . ALA A 1 84 ? 4.397 -8.684 -1.001 1.00 67.25 84 ALA A O 1
ATOM 683 N N . ILE A 1 85 ? 2.549 -7.859 -0.032 1.00 72.88 85 ILE A N 1
ATOM 684 C CA . ILE A 1 85 ? 3.231 -6.858 0.796 1.00 72.88 85 ILE A CA 1
ATOM 685 C C . ILE A 1 85 ? 4.319 -7.453 1.697 1.00 72.88 85 ILE A C 1
ATOM 687 O O . ILE A 1 85 ? 5.385 -6.865 1.835 1.00 72.88 85 ILE A O 1
ATOM 691 N N . GLU A 1 86 ? 4.118 -8.666 2.220 1.00 73.00 86 GLU A N 1
ATOM 692 C CA . GLU A 1 86 ? 5.106 -9.361 3.060 1.00 73.00 86 GLU A CA 1
ATOM 693 C C . GLU A 1 86 ? 6.414 -9.663 2.324 1.00 73.00 86 GLU A C 1
ATOM 695 O O . GLU A 1 86 ? 7.476 -9.757 2.933 1.00 73.00 86 GLU A O 1
ATOM 700 N N . ILE A 1 87 ? 6.350 -9.826 1.004 1.00 66.31 87 ILE A N 1
ATOM 701 C CA . ILE A 1 87 ? 7.513 -10.163 0.175 1.00 66.31 87 ILE A CA 1
ATOM 702 C C . ILE A 1 87 ? 8.325 -8.907 -0.142 1.00 66.31 87 ILE A C 1
ATOM 704 O O . ILE A 1 87 ? 9.533 -8.956 -0.365 1.00 66.31 87 ILE A O 1
ATOM 708 N N . HIS A 1 88 ? 7.636 -7.781 -0.181 1.00 65.25 88 HIS A N 1
ATOM 709 C CA . HIS A 1 88 ? 8.085 -6.564 -0.815 1.00 65.25 88 HIS A CA 1
ATOM 710 C C . HIS A 1 88 ? 8.478 -5.480 0.186 1.00 65.25 88 HIS A C 1
ATOM 712 O O . HIS A 1 88 ? 9.452 -4.763 -0.037 1.00 65.25 88 HIS A O 1
ATOM 718 N N . CYS A 1 89 ? 7.770 -5.443 1.311 1.00 74.88 89 CYS A N 1
ATOM 719 C CA . CYS A 1 89 ? 7.999 -4.568 2.450 1.00 74.88 89 CYS A CA 1
ATOM 720 C C . CYS A 1 89 ? 8.092 -5.415 3.738 1.00 74.88 89 CYS A C 1
ATOM 722 O O . CYS A 1 89 ? 7.311 -5.218 4.674 1.00 74.88 89 CYS A O 1
ATOM 724 N N . PRO A 1 90 ? 8.999 -6.415 3.800 1.00 79.44 90 PRO A N 1
ATOM 725 C CA . PRO A 1 90 ? 9.059 -7.355 4.921 1.00 79.44 90 PRO A CA 1
ATOM 726 C C . PRO A 1 90 ? 9.358 -6.663 6.257 1.00 79.44 90 PRO A C 1
ATOM 728 O O . PRO A 1 90 ? 8.921 -7.131 7.308 1.00 79.44 90 PRO A O 1
ATOM 731 N N . GLU A 1 91 ? 10.098 -5.551 6.234 1.00 82.50 91 GLU A N 1
ATOM 732 C CA . GLU A 1 91 ? 10.392 -4.774 7.439 1.00 82.50 91 GLU A CA 1
ATOM 733 C C . GLU A 1 91 ? 9.161 -4.016 7.942 1.00 82.50 91 GLU A C 1
ATOM 735 O O . GLU A 1 91 ? 8.839 -4.104 9.126 1.00 82.50 91 GLU A O 1
ATOM 740 N N . GLU A 1 92 ? 8.436 -3.324 7.062 1.00 85.56 92 GLU A N 1
ATOM 741 C CA . GLU A 1 92 ? 7.202 -2.623 7.414 1.00 85.56 92 GLU A CA 1
ATOM 742 C C . GLU A 1 92 ? 6.134 -3.579 7.943 1.00 85.56 92 GLU A C 1
ATOM 744 O O . GLU A 1 92 ? 5.502 -3.291 8.958 1.00 85.56 92 GLU A O 1
ATOM 749 N N . VAL A 1 93 ? 5.974 -4.744 7.312 1.00 84.56 93 VAL A N 1
ATOM 750 C CA . VAL A 1 93 ? 5.064 -5.788 7.798 1.00 84.56 93 VAL A CA 1
ATOM 751 C C . VAL A 1 93 ? 5.452 -6.246 9.199 1.00 84.56 93 VAL A C 1
ATOM 753 O O . VAL A 1 93 ? 4.590 -6.376 10.070 1.00 84.56 93 VAL A O 1
ATOM 756 N N . LYS A 1 94 ? 6.750 -6.429 9.462 1.00 86.56 94 LYS A N 1
ATOM 757 C CA . LYS A 1 94 ? 7.226 -6.801 10.795 1.00 86.56 94 LYS A CA 1
ATOM 758 C C . LYS A 1 94 ? 6.804 -5.769 11.847 1.00 86.56 94 LYS A C 1
ATOM 760 O O . LYS A 1 94 ? 6.339 -6.167 12.915 1.00 86.56 94 LYS A O 1
ATOM 765 N N . TYR A 1 95 ? 6.870 -4.472 11.535 1.00 88.19 95 TYR A N 1
ATOM 766 C CA . TYR A 1 95 ? 6.459 -3.399 12.456 1.00 88.19 95 TYR A CA 1
ATOM 767 C C . TYR A 1 95 ? 4.991 -3.491 12.877 1.00 88.19 95 TYR A C 1
ATOM 769 O O . TYR A 1 95 ? 4.653 -3.141 14.009 1.00 88.19 95 TYR A O 1
ATOM 777 N N . LEU A 1 96 ? 4.112 -4.009 12.018 1.00 86.69 96 LEU A N 1
ATOM 778 C CA . LEU A 1 96 ? 2.699 -4.192 12.362 1.00 86.69 96 LEU A CA 1
ATOM 779 C C . LEU A 1 96 ? 2.530 -5.201 13.513 1.00 86.69 96 LEU A C 1
ATOM 781 O O . LEU A 1 96 ? 1.712 -4.991 14.415 1.00 86.69 96 LEU A O 1
ATOM 785 N N . THR A 1 97 ? 3.380 -6.229 13.546 1.00 84.69 97 THR A N 1
ATOM 786 C CA . THR A 1 97 ? 3.348 -7.310 14.547 1.00 84.69 97 THR A CA 1
ATOM 787 C C . THR A 1 97 ? 4.158 -7.029 15.821 1.00 84.69 97 THR A C 1
ATOM 789 O O . THR A 1 97 ? 3.911 -7.659 16.848 1.00 84.69 97 THR A O 1
ATOM 792 N N . GLU A 1 98 ? 5.094 -6.071 15.804 1.00 88.19 98 GLU A N 1
ATOM 793 C CA . GLU A 1 98 ? 5.962 -5.750 16.953 1.00 88.19 98 GLU A CA 1
ATOM 794 C C . GLU A 1 98 ? 5.156 -5.116 18.104 1.00 88.19 98 GLU A C 1
ATOM 796 O O . GLU A 1 98 ? 4.534 -4.064 17.951 1.00 88.19 98 GLU A O 1
ATOM 801 N N . SER A 1 99 ? 5.132 -5.756 19.277 1.00 84.31 99 SER A N 1
ATOM 802 C CA . SER A 1 99 ? 4.326 -5.305 20.424 1.00 84.31 99 SER A CA 1
ATOM 803 C C . SER A 1 99 ? 4.845 -4.025 21.077 1.00 84.31 99 SER A C 1
ATOM 805 O O . SER A 1 99 ? 4.065 -3.281 21.663 1.00 84.31 99 SER A O 1
ATOM 807 N N . GLU A 1 100 ? 6.150 -3.761 20.984 1.00 87.81 100 GLU A N 1
ATOM 808 C CA . GLU A 1 100 ? 6.785 -2.567 21.547 1.00 87.81 100 GLU A CA 1
ATOM 809 C C . GLU A 1 100 ? 6.579 -1.292 20.720 1.00 87.81 100 GLU A C 1
ATOM 811 O O . GLU A 1 100 ? 7.007 -0.222 21.147 1.00 87.81 100 GLU A O 1
ATOM 816 N N . LEU A 1 101 ? 5.963 -1.373 19.538 1.00 90.12 101 LEU A N 1
ATOM 817 C CA . LEU A 1 101 ? 5.685 -0.194 18.724 1.00 90.12 101 LEU A CA 1
ATOM 818 C C . LEU A 1 101 ? 4.321 0.393 19.069 1.00 90.12 101 LEU A C 1
ATOM 820 O O . LEU A 1 101 ? 3.324 -0.321 19.176 1.00 90.12 101 LEU A O 1
ATOM 824 N N . SER A 1 102 ? 4.271 1.717 19.199 1.00 90.75 102 SER A N 1
ATOM 825 C CA . SER A 1 102 ? 3.022 2.422 19.469 1.00 90.75 102 SER A CA 1
ATOM 826 C C . SER A 1 102 ? 2.032 2.299 18.306 1.00 90.75 102 SER A C 1
ATOM 828 O O . SER A 1 102 ? 2.411 2.258 17.131 1.00 90.75 102 SER A O 1
ATOM 830 N N . ASN A 1 103 ? 0.734 2.326 18.622 1.00 89.06 103 ASN A N 1
ATOM 831 C CA . ASN A 1 103 ? -0.320 2.242 17.609 1.00 89.06 103 ASN A CA 1
ATOM 832 C C . ASN A 1 103 ? -0.217 3.350 16.555 1.00 89.06 103 ASN A C 1
ATOM 834 O O . ASN A 1 103 ? -0.506 3.098 15.387 1.00 89.06 103 ASN A O 1
ATOM 838 N N . TRP A 1 104 ? 0.221 4.563 16.924 1.00 91.12 104 TRP A N 1
ATOM 839 C CA . TRP A 1 104 ? 0.357 5.631 15.933 1.00 91.12 104 TRP A CA 1
ATOM 840 C C . TRP A 1 104 ? 1.416 5.304 14.894 1.00 91.12 104 TRP A C 1
ATOM 842 O O . TRP A 1 104 ? 1.180 5.585 13.721 1.00 91.12 104 TRP A O 1
ATOM 852 N N . PHE A 1 105 ? 2.545 4.713 15.300 1.00 93.06 105 PHE A N 1
ATOM 853 C CA . PHE A 1 105 ? 3.628 4.388 14.378 1.00 93.06 105 PHE A CA 1
ATOM 854 C C . PHE A 1 105 ? 3.192 3.282 13.429 1.00 93.06 105 PHE A C 1
ATOM 856 O O . PHE A 1 105 ? 3.373 3.406 12.223 1.00 93.06 105 PHE A O 1
ATOM 863 N N . LYS A 1 106 ? 2.495 2.266 13.945 1.00 91.50 106 LYS A N 1
ATOM 864 C CA . LYS A 1 106 ? 1.924 1.219 13.098 1.00 91.50 106 LYS A CA 1
ATOM 865 C C . LYS A 1 106 ? 0.880 1.767 12.117 1.00 91.50 106 LYS A C 1
ATOM 867 O O . LYS A 1 106 ? 0.876 1.372 10.956 1.00 91.50 106 LYS A O 1
ATOM 872 N N . CYS A 1 107 ? 0.031 2.710 12.542 1.00 92.06 107 CYS A N 1
ATOM 873 C CA . CYS A 1 107 ? -0.906 3.398 11.642 1.00 92.06 107 CYS A CA 1
ATOM 874 C C . CYS A 1 107 ? -0.176 4.188 10.550 1.00 92.06 107 CYS A C 1
ATOM 876 O O . CYS A 1 107 ? -0.584 4.141 9.394 1.00 92.06 107 CYS A O 1
ATOM 878 N N . PHE A 1 108 ? 0.914 4.879 10.896 1.00 92.25 108 PHE A N 1
ATOM 879 C CA . PHE A 1 108 ? 1.771 5.542 9.913 1.00 92.25 108 PHE A CA 1
ATOM 880 C C . PHE A 1 108 ? 2.351 4.531 8.912 1.00 92.25 108 PHE A C 1
ATOM 882 O O . PHE A 1 108 ? 2.270 4.759 7.709 1.00 92.25 108 PHE A O 1
ATOM 889 N N . THR A 1 109 ? 2.853 3.384 9.383 1.00 90.81 109 THR A N 1
ATOM 890 C CA . THR A 1 109 ? 3.351 2.305 8.517 1.00 90.81 109 THR A CA 1
ATOM 891 C C . THR A 1 109 ? 2.271 1.791 7.564 1.00 90.81 109 THR A C 1
ATOM 893 O O . THR A 1 109 ? 2.546 1.627 6.383 1.00 90.81 109 THR A O 1
ATOM 896 N N . ILE A 1 110 ? 1.034 1.597 8.029 1.00 90.88 110 ILE A N 1
ATOM 897 C CA . ILE A 1 110 ? -0.087 1.193 7.162 1.00 90.88 110 ILE A CA 1
ATOM 898 C C . ILE A 1 110 ? -0.384 2.241 6.098 1.00 90.88 110 ILE A C 1
ATOM 900 O O . ILE A 1 110 ? -0.570 1.892 4.938 1.00 90.88 110 ILE A O 1
ATOM 904 N N . LEU A 1 111 ? -0.444 3.518 6.481 1.00 91.31 111 LEU A N 1
ATOM 905 C CA . LEU A 1 111 ? -0.691 4.589 5.520 1.00 91.31 111 LEU A CA 1
ATOM 906 C C . LEU A 1 111 ? 0.404 4.626 4.461 1.00 91.31 111 LEU A C 1
ATOM 908 O O . LEU A 1 111 ? 0.079 4.662 3.281 1.00 91.31 111 LEU A O 1
ATOM 912 N N . LYS A 1 112 ? 1.672 4.534 4.874 1.00 89.38 112 LYS A N 1
ATOM 913 C CA . LYS A 1 112 ? 2.813 4.434 3.962 1.00 89.38 112 LYS A CA 1
ATOM 914 C C . LYS A 1 112 ? 2.609 3.284 2.966 1.00 89.38 112 LYS A C 1
ATOM 916 O O . LYS A 1 112 ? 2.608 3.509 1.766 1.00 89.38 112 LYS A O 1
ATOM 921 N N . LEU A 1 113 ? 2.315 2.085 3.461 1.00 86.88 113 LEU A N 1
ATOM 922 C CA . LEU A 1 113 ? 2.101 0.885 2.648 1.00 86.88 113 LEU A CA 1
ATOM 923 C C . LEU A 1 113 ? 0.926 0.988 1.655 1.00 86.88 113 LEU A C 1
ATOM 925 O O . LEU A 1 113 ? 1.012 0.517 0.522 1.00 86.88 113 LEU A O 1
ATOM 929 N N . LEU A 1 114 ? -0.193 1.586 2.071 1.00 87.50 114 LEU A N 1
ATOM 930 C CA . LEU A 1 114 ? -1.391 1.726 1.233 1.00 87.50 114 LEU A CA 1
ATOM 931 C C . LEU A 1 114 ? -1.261 2.819 0.165 1.00 87.50 114 LEU A C 1
ATOM 933 O O . LEU A 1 114 ? -2.044 2.820 -0.790 1.00 87.50 114 LEU A O 1
ATOM 937 N N . LEU A 1 115 ? -0.340 3.762 0.365 1.00 85.00 115 LEU A N 1
ATOM 938 C CA . LEU A 1 115 ? -0.159 4.946 -0.472 1.00 85.00 115 LEU A CA 1
ATOM 939 C C . LEU A 1 115 ? 1.048 4.841 -1.401 1.00 85.00 115 LEU A C 1
ATOM 941 O O . LEU A 1 115 ? 0.989 5.378 -2.504 1.00 85.00 115 LEU A O 1
ATOM 945 N N . GLU A 1 116 ? 2.098 4.129 -0.992 1.00 74.62 116 GLU A N 1
ATOM 946 C CA . GLU A 1 116 ? 3.242 3.852 -1.855 1.00 74.62 116 GLU A CA 1
ATOM 947 C C . GLU A 1 116 ? 2.822 2.979 -3.045 1.00 74.62 116 GLU A C 1
ATOM 949 O O . GLU A 1 116 ? 2.053 2.022 -2.908 1.00 74.62 116 GLU A O 1
ATOM 954 N N . GLU A 1 117 ? 3.340 3.310 -4.234 1.00 56.12 117 GLU A N 1
ATOM 955 C CA . GLU A 1 117 ? 3.068 2.612 -5.496 1.00 56.12 117 GLU A CA 1
ATOM 956 C C . GLU A 1 117 ? 3.716 1.214 -5.525 1.00 56.12 117 GLU A C 1
ATOM 958 O O . GLU A 1 117 ? 4.631 0.920 -6.298 1.00 56.12 117 GLU A O 1
ATOM 963 N N . TYR A 1 118 ? 3.236 0.310 -4.678 1.00 52.81 118 TYR A N 1
ATOM 964 C CA . TYR A 1 118 ? 3.558 -1.107 -4.753 1.00 52.81 118 TYR A CA 1
ATOM 965 C C . TYR A 1 118 ? 2.556 -1.789 -5.687 1.00 52.81 118 TYR A C 1
ATOM 967 O O . TYR A 1 118 ? 1.373 -1.507 -5.526 1.00 52.81 118 TYR A O 1
ATOM 975 N N . PRO A 1 119 ? 2.962 -2.639 -6.665 1.00 46.56 119 PRO A N 1
ATOM 976 C CA . PRO A 1 119 ? 2.129 -3.147 -7.760 1.00 46.56 119 PRO A CA 1
ATOM 977 C C . PRO A 1 119 ? 0.649 -3.283 -7.403 1.00 46.56 119 PRO A C 1
ATOM 979 O O . PRO A 1 119 ? 0.205 -4.274 -6.820 1.00 46.56 119 PRO A O 1
ATOM 982 N N . ILE A 1 120 ? -0.100 -2.238 -7.760 1.00 53.75 120 ILE A N 1
ATOM 983 C CA . ILE A 1 120 ? -1.500 -2.090 -7.393 1.00 53.75 120 ILE A CA 1
ATOM 984 C C . ILE A 1 120 ? -2.276 -3.064 -8.282 1.00 53.75 120 ILE A C 1
ATOM 986 O O . ILE A 1 120 ? -2.288 -2.955 -9.510 1.00 53.75 120 ILE A O 1
ATOM 990 N N . CYS A 1 121 ? -2.890 -4.074 -7.665 1.00 47.38 121 CYS A N 1
ATOM 991 C CA . CYS A 1 121 ? -3.755 -5.043 -8.351 1.00 47.38 121 CYS A CA 1
ATOM 992 C C . CYS A 1 121 ? -5.106 -4.439 -8.762 1.00 47.38 121 CYS A C 1
ATOM 994 O O . CYS A 1 121 ? -5.903 -5.076 -9.460 1.00 47.38 121 CYS A O 1
ATOM 996 N N . GLU A 1 122 ? -5.382 -3.224 -8.305 1.00 55.59 122 GLU A N 1
ATOM 997 C CA . GLU A 1 122 ? -6.697 -2.613 -8.317 1.00 55.59 122 GLU A CA 1
ATOM 998 C C . GLU A 1 122 ? -6.700 -1.366 -9.203 1.00 55.59 122 GLU A C 1
ATOM 1000 O O . GLU A 1 122 ? -5.712 -0.655 -9.352 1.00 55.59 122 GLU A O 1
ATOM 1005 N N . LYS A 1 123 ? -7.829 -1.126 -9.875 1.00 60.59 123 LYS A N 1
ATOM 1006 C CA . LYS A 1 123 ? -8.020 0.084 -10.695 1.00 60.59 123 LYS A CA 1
ATOM 1007 C C . LYS A 1 123 ? -8.227 1.336 -9.844 1.00 60.59 123 LYS A C 1
ATOM 1009 O O . LYS A 1 123 ? -8.352 2.425 -10.394 1.00 60.59 123 LYS A O 1
ATOM 1014 N N . GLU A 1 124 ? -8.353 1.143 -8.542 1.00 74.69 124 GLU A N 1
ATOM 1015 C CA . GLU A 1 124 ? -8.738 2.132 -7.558 1.00 74.69 124 GLU A CA 1
ATOM 1016 C C . GLU A 1 124 ? -7.640 2.194 -6.479 1.00 74.69 124 GLU A C 1
ATOM 1018 O O . GLU A 1 124 ? -6.971 1.186 -6.237 1.00 74.69 124 GLU A O 1
ATOM 1023 N N . PRO A 1 125 ? -7.418 3.360 -5.851 1.00 81.12 125 PRO A N 1
ATOM 1024 C CA . PRO A 1 125 ? -6.378 3.532 -4.839 1.00 81.12 125 PRO A CA 1
ATOM 1025 C C . PRO A 1 125 ? -6.604 2.629 -3.616 1.00 81.12 125 PRO A C 1
ATOM 1027 O O . PRO A 1 125 ? -7.668 2.682 -2.994 1.00 81.12 125 PRO A O 1
ATOM 1030 N N . SER A 1 126 ? -5.580 1.857 -3.228 1.00 85.81 126 SER A N 1
ATOM 1031 C CA . SER A 1 126 ? -5.650 0.867 -2.135 1.00 85.81 126 SER A CA 1
ATOM 1032 C C . SER A 1 126 ? -6.167 1.459 -0.823 1.00 85.81 126 SER A C 1
ATOM 1034 O O . SER A 1 126 ? -6.921 0.813 -0.102 1.00 85.81 126 SER A O 1
ATOM 1036 N N . VAL A 1 127 ? -5.798 2.706 -0.514 1.00 89.56 127 VAL A N 1
ATOM 1037 C CA . VAL A 1 127 ? -6.256 3.407 0.693 1.00 89.56 127 VAL A CA 1
ATOM 1038 C C . VAL A 1 127 ? -7.771 3.628 0.721 1.00 89.56 127 VAL A C 1
ATOM 1040 O O . VAL A 1 127 ? -8.374 3.513 1.783 1.00 89.56 127 VAL A O 1
ATOM 1043 N N . LEU A 1 128 ? -8.413 3.901 -0.421 1.00 90.06 128 LEU A N 1
ATOM 1044 C CA . LEU A 1 128 ? -9.864 4.112 -0.475 1.00 90.06 128 LEU A CA 1
ATOM 1045 C C . LEU A 1 128 ? -10.609 2.793 -0.278 1.00 90.06 128 LEU A C 1
ATOM 1047 O O . LEU A 1 128 ? -11.583 2.733 0.471 1.00 90.06 128 LEU A O 1
ATOM 1051 N N . ILE A 1 129 ? -10.101 1.726 -0.895 1.00 88.25 129 ILE A N 1
ATOM 1052 C CA . ILE A 1 129 ? -10.619 0.361 -0.748 1.00 88.25 129 ILE A CA 1
ATOM 1053 C C . ILE A 1 129 ? -10.467 -0.090 0.703 1.00 88.25 129 ILE A C 1
ATOM 1055 O O . ILE A 1 129 ? -11.426 -0.559 1.307 1.00 88.25 129 ILE A O 1
ATOM 1059 N N . PHE A 1 130 ? -9.301 0.158 1.300 1.00 91.56 130 PHE A N 1
ATOM 1060 C CA . PHE A 1 130 ? -9.033 -0.116 2.706 1.00 91.56 130 PHE A CA 1
ATOM 1061 C C . PHE A 1 130 ? -10.000 0.607 3.637 1.00 91.56 130 PHE A C 1
ATOM 1063 O O . PHE A 1 130 ? -10.598 -0.032 4.498 1.00 91.56 130 PHE A O 1
ATOM 1070 N N . VAL A 1 131 ? -10.181 1.919 3.467 1.00 93.44 131 VAL A N 1
ATOM 1071 C CA . VAL A 1 131 ? -11.101 2.696 4.308 1.00 93.44 131 VAL A CA 1
ATOM 1072 C C . VAL A 1 131 ? -12.527 2.175 4.176 1.00 93.44 131 VAL A C 1
ATOM 1074 O O . VAL A 1 131 ? -13.217 2.035 5.185 1.00 93.44 131 VAL A O 1
ATOM 1077 N N . LYS A 1 132 ? -12.950 1.846 2.954 1.00 92.44 132 LYS A N 1
ATOM 1078 C CA . LYS A 1 132 ? -14.286 1.324 2.688 1.00 92.44 132 LYS A CA 1
ATOM 1079 C C . LYS A 1 132 ? -14.510 -0.055 3.315 1.00 92.44 132 LYS A C 1
ATOM 1081 O O . LYS A 1 132 ? -15.512 -0.274 3.985 1.00 92.44 132 LYS A O 1
ATOM 1086 N N . ASP A 1 133 ? -13.556 -0.961 3.152 1.00 91.44 133 ASP A N 1
ATOM 1087 C CA . ASP A 1 133 ? -13.607 -2.299 3.739 1.00 91.44 133 ASP A CA 1
ATOM 1088 C C . ASP A 1 133 ? -13.541 -2.266 5.273 1.00 91.44 133 ASP A C 1
ATOM 1090 O O . ASP A 1 133 ? -14.151 -3.093 5.955 1.00 91.44 133 ASP A O 1
ATOM 1094 N N . LEU A 1 134 ? -12.787 -1.314 5.827 1.00 93.50 134 LEU A N 1
ATOM 1095 C CA . LEU A 1 134 ? -12.684 -1.101 7.263 1.00 93.50 134 LEU A CA 1
ATOM 1096 C C . LEU A 1 134 ? -13.990 -0.535 7.834 1.00 93.50 134 LEU A C 1
ATOM 1098 O O . LEU A 1 134 ? -14.421 -0.997 8.889 1.00 93.50 134 LEU A O 1
ATOM 1102 N N . SER A 1 135 ? -14.650 0.406 7.145 1.00 93.62 135 SER A N 1
ATOM 1103 C CA . SER A 1 135 ? -15.932 0.967 7.599 1.00 93.62 135 SER A CA 1
ATOM 1104 C C . SER A 1 135 ? -17.078 -0.052 7.564 1.00 93.62 135 SER A C 1
ATOM 1106 O O . SER A 1 135 ? -18.0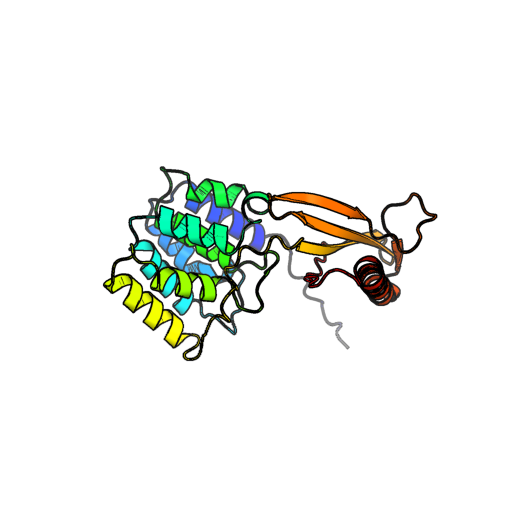00 0.025 8.375 1.00 93.62 135 SER A O 1
ATOM 1108 N N . GLU A 1 136 ? -16.987 -1.068 6.704 1.00 91.94 136 GLU A N 1
ATOM 1109 C CA . GLU A 1 136 ? -17.942 -2.182 6.634 1.00 91.94 136 GLU A CA 1
ATOM 1110 C C . GLU A 1 136 ? -17.623 -3.337 7.603 1.00 91.94 136 GLU A C 1
ATOM 1112 O O . GLU A 1 136 ? -18.392 -4.294 7.702 1.00 91.94 136 GLU A O 1
ATOM 1117 N N . ASN A 1 137 ? -16.515 -3.274 8.352 1.00 90.81 137 ASN A N 1
ATOM 1118 C CA . ASN A 1 137 ? -16.121 -4.359 9.246 1.00 90.81 137 ASN A CA 1
ATOM 1119 C C . ASN A 1 137 ? -17.063 -4.478 10.455 1.00 90.81 137 ASN A C 1
ATOM 1121 O O . ASN A 1 137 ? -17.179 -3.558 11.262 1.00 90.81 137 ASN A O 1
ATOM 1125 N N . GLU A 1 138 ? -17.685 -5.643 10.637 1.00 89.06 138 GLU A N 1
ATOM 1126 C CA . GLU A 1 138 ? -18.665 -5.877 11.707 1.00 89.06 138 GLU A CA 1
ATOM 1127 C C . GLU A 1 138 ? -18.109 -5.620 13.116 1.00 89.06 138 GLU A C 1
ATOM 1129 O O . GLU A 1 138 ? -18.835 -5.116 13.971 1.00 89.06 138 GLU A O 1
ATOM 1134 N N . ASN A 1 139 ? -16.819 -5.892 13.340 1.00 88.50 139 ASN A N 1
ATOM 1135 C CA . ASN A 1 139 ? -16.178 -5.785 14.653 1.00 88.50 139 ASN A CA 1
ATOM 1136 C C . ASN A 1 139 ? -15.665 -4.373 14.976 1.00 88.50 139 ASN A C 1
ATOM 1138 O O . ASN A 1 139 ? -15.125 -4.157 16.060 1.00 88.50 139 ASN A O 1
ATOM 1142 N N . LEU A 1 140 ? -15.796 -3.415 14.053 1.00 92.81 140 LEU A N 1
ATOM 1143 C CA . LEU A 1 140 ? -15.371 -2.037 14.277 1.00 92.81 140 LEU A CA 1
ATOM 1144 C C . LEU A 1 140 ? -16.468 -1.223 14.978 1.00 92.81 140 LEU A C 1
ATOM 1146 O O . LEU A 1 140 ? -17.654 -1.367 14.682 1.00 92.81 140 LEU A O 1
ATOM 1150 N N . GLU A 1 141 ? -16.075 -0.331 15.886 1.00 93.69 141 GLU A N 1
ATOM 1151 C CA . GLU A 1 141 ? -17.006 0.558 16.585 1.00 93.69 141 GLU A CA 1
ATOM 1152 C C . GLU A 1 141 ? -17.732 1.505 15.614 1.00 93.69 141 GLU A C 1
ATOM 1154 O O . GLU A 1 141 ? -17.108 2.153 14.771 1.00 93.69 141 GLU A O 1
ATOM 1159 N N . ASP A 1 142 ? -19.051 1.654 15.774 1.00 94.00 142 ASP A N 1
ATOM 1160 C CA . ASP A 1 142 ? -19.890 2.447 14.861 1.00 94.00 142 ASP A CA 1
ATOM 1161 C C . ASP A 1 142 ? -19.477 3.925 14.780 1.00 94.00 142 ASP A C 1
ATOM 1163 O O . ASP A 1 142 ? -19.596 4.557 13.728 1.00 94.00 142 ASP A O 1
ATOM 1167 N N . ALA A 1 143 ? -18.936 4.482 15.868 1.00 96.12 143 ALA A N 1
ATOM 1168 C CA . ALA A 1 143 ? -18.398 5.840 15.878 1.00 96.12 143 ALA A CA 1
ATOM 1169 C C . ALA A 1 143 ? -17.172 5.993 14.960 1.00 96.12 143 ALA A C 1
ATOM 1171 O O . ALA A 1 143 ? -17.003 7.040 14.333 1.00 96.12 143 ALA A O 1
ATOM 1172 N N . ILE A 1 144 ? -16.331 4.959 14.862 1.00 95.44 144 ILE A N 1
ATOM 1173 C CA . ILE A 1 144 ? -15.166 4.943 13.970 1.00 95.44 144 ILE A CA 1
ATOM 1174 C C . ILE A 1 144 ? -15.628 4.707 12.531 1.00 95.44 144 ILE A C 1
ATOM 1176 O O . ILE A 1 144 ? -15.199 5.438 11.642 1.00 95.44 144 ILE A O 1
ATOM 1180 N N . LYS A 1 145 ? -16.561 3.771 12.299 1.00 95.19 145 LYS A N 1
ATOM 1181 C CA . LYS A 1 145 ? -17.161 3.542 10.969 1.00 95.19 145 LYS A CA 1
ATOM 1182 C C . LYS A 1 145 ? -17.713 4.831 10.372 1.00 95.19 145 LYS A C 1
ATOM 1184 O O . LYS A 1 145 ? -17.382 5.179 9.245 1.00 95.19 145 LYS A O 1
ATOM 1189 N N . LYS A 1 146 ? -18.473 5.590 11.167 1.00 96.25 146 LYS A N 1
ATOM 1190 C CA . LYS A 1 146 ? -19.021 6.882 10.749 1.00 96.25 146 LYS A CA 1
ATOM 1191 C C . LYS A 1 146 ? -17.925 7.882 10.364 1.00 96.25 146 LYS A C 1
ATOM 1193 O O . LYS A 1 146 ? -18.053 8.537 9.337 1.00 96.25 146 LYS A O 1
ATOM 1198 N N . GLN A 1 147 ? -16.852 7.989 11.152 1.00 97.56 147 GLN A N 1
ATOM 1199 C CA . GLN A 1 147 ? -15.717 8.862 10.821 1.00 97.56 147 GLN A CA 1
ATOM 1200 C C . GLN A 1 147 ? -15.025 8.436 9.515 1.00 97.56 147 GLN A C 1
ATOM 1202 O O . GLN A 1 147 ? -14.651 9.293 8.718 1.00 97.56 147 GLN A O 1
ATOM 1207 N N . LEU A 1 148 ? -14.877 7.128 9.278 1.00 96.38 148 LEU A N 1
ATOM 1208 C CA . LEU A 1 148 ? -14.304 6.580 8.044 1.00 96.38 148 LEU A CA 1
ATOM 1209 C C . LEU A 1 148 ? -15.194 6.858 6.826 1.00 96.38 148 LEU A C 1
ATOM 1211 O O . LEU A 1 148 ? -14.689 7.296 5.795 1.00 96.38 148 LEU A O 1
ATOM 1215 N N . ASP A 1 149 ? -16.509 6.674 6.948 1.00 95.12 149 ASP A N 1
ATOM 1216 C CA . ASP A 1 149 ? -17.462 6.982 5.877 1.00 95.12 149 ASP A CA 1
ATOM 1217 C C . ASP A 1 149 ? -17.503 8.486 5.573 1.00 95.12 149 ASP A C 1
ATOM 1219 O O . ASP A 1 149 ? -17.541 8.891 4.411 1.00 95.12 149 ASP A O 1
ATOM 1223 N N . GLU A 1 150 ? -17.473 9.342 6.598 1.00 96.00 150 GLU A N 1
ATOM 1224 C CA . GLU A 1 150 ? -17.361 10.795 6.429 1.00 96.00 150 GLU A CA 1
ATOM 1225 C C . GLU A 1 150 ? -16.050 11.172 5.736 1.00 96.00 150 GLU A C 1
ATOM 1227 O O . GLU A 1 150 ? -16.047 12.000 4.824 1.00 96.00 150 GLU A O 1
ATOM 1232 N N . TRP A 1 151 ? -14.937 10.552 6.132 1.00 96.12 151 TRP A N 1
ATOM 1233 C CA . TRP A 1 151 ? -13.646 10.756 5.485 1.00 96.12 151 TRP A CA 1
ATOM 1234 C C . TRP A 1 151 ? -13.700 10.372 4.004 1.00 96.12 151 TRP A C 1
ATOM 1236 O O . TRP A 1 151 ? -13.323 11.177 3.155 1.00 96.12 151 TRP A O 1
ATOM 1246 N N . LEU A 1 152 ? -14.238 9.193 3.687 1.00 94.00 152 LEU A N 1
ATOM 1247 C CA . LEU A 1 152 ? -14.330 8.682 2.322 1.00 94.00 152 LEU A CA 1
ATOM 1248 C C . LEU A 1 152 ? -15.212 9.577 1.446 1.00 94.00 152 LEU A C 1
ATOM 1250 O O . LEU A 1 152 ? -14.801 9.960 0.355 1.00 94.00 152 LEU A O 1
ATOM 1254 N N . ASN A 1 153 ? -16.372 9.997 1.960 1.00 92.44 153 ASN A N 1
ATOM 1255 C CA . ASN A 1 153 ? -17.282 10.901 1.257 1.00 92.44 153 ASN A CA 1
ATOM 1256 C C . ASN A 1 153 ? -16.673 12.286 0.991 1.00 92.44 153 ASN A C 1
ATOM 1258 O O . ASN A 1 153 ? -17.041 12.932 0.014 1.00 92.44 153 ASN A O 1
ATOM 1262 N N . ASN A 1 154 ? -15.757 12.760 1.841 1.00 92.44 154 ASN A N 1
ATOM 1263 C CA . ASN A 1 154 ? -15.057 14.026 1.613 1.00 92.44 154 ASN A CA 1
ATOM 1264 C C . ASN A 1 154 ? -14.014 13.936 0.489 1.00 92.44 154 ASN A C 1
ATOM 1266 O O . ASN A 1 154 ? -13.659 14.969 -0.078 1.00 92.44 154 ASN A O 1
ATOM 1270 N N . ILE A 1 155 ? -13.513 12.734 0.193 1.00 89.44 155 ILE A N 1
ATOM 1271 C CA . ILE A 1 155 ? -12.518 12.493 -0.858 1.00 89.44 155 ILE A CA 1
ATOM 1272 C C . ILE A 1 155 ? -13.201 12.136 -2.175 1.00 89.44 155 ILE A C 1
ATOM 1274 O O . ILE A 1 155 ? -12.963 12.788 -3.188 1.00 89.44 155 ILE A O 1
ATOM 1278 N N . ASP A 1 156 ? -14.089 11.146 -2.153 1.00 85.38 156 ASP A N 1
ATOM 1279 C CA . ASP A 1 156 ? -14.897 10.749 -3.300 1.00 85.38 156 ASP A CA 1
ATOM 1280 C C . ASP A 1 156 ? -16.312 10.337 -2.834 1.00 85.38 156 ASP A C 1
ATOM 1282 O O . ASP A 1 156 ? -16.534 9.196 -2.419 1.00 85.38 156 ASP A O 1
ATOM 1286 N N . PRO A 1 157 ? -17.305 11.246 -2.934 1.00 82.38 157 PRO A N 1
ATOM 1287 C CA . PRO A 1 157 ? -18.696 10.984 -2.551 1.00 82.38 157 PRO A CA 1
ATOM 1288 C C . PRO A 1 157 ? -19.366 9.854 -3.340 1.00 82.38 157 PRO A C 1
ATOM 1290 O O . PRO A 1 157 ? -20.420 9.354 -2.946 1.00 82.38 157 PRO A O 1
ATOM 1293 N N . ASN A 1 158 ? -18.813 9.499 -4.502 1.00 79.94 158 ASN A N 1
ATOM 1294 C CA . ASN A 1 158 ? -19.346 8.459 -5.370 1.00 79.94 158 ASN A CA 1
ATOM 1295 C C . ASN A 1 158 ? -18.472 7.207 -5.361 1.00 79.94 158 ASN A C 1
ATOM 1297 O O . ASN A 1 158 ? -18.699 6.330 -6.203 1.00 79.94 158 ASN A O 1
ATOM 1301 N N . PHE A 1 159 ? -17.527 7.104 -4.417 1.00 80.88 159 PHE A N 1
ATOM 1302 C CA . PHE A 1 159 ? -16.669 5.942 -4.301 1.00 80.88 159 PHE A CA 1
ATOM 1303 C C . PHE A 1 159 ? -17.525 4.706 -4.061 1.00 80.88 159 PHE A C 1
ATOM 1305 O O . PHE A 1 159 ? -18.115 4.483 -3.001 1.00 80.88 159 PHE A O 1
ATOM 1312 N N . LYS A 1 160 ? -17.617 3.893 -5.102 1.00 70.94 160 LYS A N 1
ATOM 1313 C CA . LYS A 1 160 ? -18.197 2.566 -5.047 1.00 70.94 160 LYS A CA 1
ATOM 1314 C C . LYS A 1 160 ? -17.065 1.662 -5.452 1.00 70.94 160 LYS A C 1
ATOM 1316 O O . LYS A 1 160 ? -16.784 1.646 -6.656 1.00 70.94 160 LYS A O 1
ATOM 1321 N N . PRO A 1 161 ? -16.441 0.936 -4.506 1.00 61.19 161 PRO A N 1
ATOM 1322 C CA . PRO A 1 161 ? -15.471 -0.049 -4.912 1.00 61.19 161 PRO A CA 1
ATOM 1323 C C . PRO A 1 161 ? -16.193 -0.941 -5.903 1.00 61.19 161 PRO A C 1
ATOM 1325 O O . PRO A 1 161 ? -17.275 -1.469 -5.601 1.00 61.19 161 PRO A O 1
ATOM 1328 N N . ARG A 1 162 ? -15.692 -1.034 -7.140 1.00 53.78 162 ARG A N 1
ATOM 1329 C CA . ARG A 1 162 ? -16.202 -2.074 -8.036 1.00 53.78 162 ARG A CA 1
ATOM 1330 C C . ARG A 1 162 ? -16.039 -3.342 -7.250 1.00 53.78 162 ARG A C 1
ATOM 1332 O O . ARG A 1 162 ? -14.886 -3.649 -6.971 1.00 53.78 162 ARG A O 1
ATOM 1339 N N . ALA A 1 163 ? -17.158 -3.988 -6.888 1.00 44.28 163 ALA A N 1
ATOM 1340 C CA . ALA A 1 163 ? -17.168 -5.194 -6.077 1.00 44.28 163 ALA A CA 1
ATOM 1341 C C . ALA A 1 163 ? -15.934 -5.986 -6.467 1.00 44.28 163 ALA A C 1
ATOM 1343 O O . ALA A 1 163 ? -15.852 -6.483 -7.601 1.00 44.28 163 ALA A O 1
ATOM 1344 N N . SER A 1 164 ? -14.918 -5.963 -5.594 1.00 42.84 164 SER A N 1
ATOM 1345 C CA . SER A 1 164 ? -13.819 -6.882 -5.755 1.00 42.84 164 SER A CA 1
ATOM 1346 C C . SER A 1 164 ? -14.580 -8.186 -5.739 1.00 42.84 164 SER A C 1
ATOM 1348 O O . SER A 1 164 ? -15.368 -8.445 -4.823 1.00 42.84 164 SER A O 1
ATOM 1350 N N . ASN A 1 165 ? -14.573 -8.891 -6.869 1.00 36.12 165 ASN A N 1
ATOM 1351 C CA . ASN A 1 165 ? -15.187 -10.195 -6.914 1.00 36.12 165 ASN A CA 1
ATOM 1352 C C . ASN A 1 165 ? -14.384 -10.976 -5.881 1.00 36.12 165 ASN A C 1
ATOM 1354 O O . ASN A 1 165 ? -13.332 -11.514 -6.184 1.00 36.12 165 ASN A O 1
ATOM 1358 N N . THR A 1 166 ? -14.876 -10.972 -4.648 1.00 38.31 166 THR A N 1
ATOM 1359 C CA . THR A 1 166 ? -14.397 -11.671 -3.464 1.00 38.31 166 THR A CA 1
ATOM 1360 C C . THR A 1 166 ? -14.737 -13.149 -3.588 1.00 38.31 166 THR A C 1
ATOM 1362 O O . THR A 1 166 ? -14.599 -13.920 -2.644 1.00 38.31 166 THR A O 1
ATOM 1365 N N . SER A 1 167 ? -15.065 -13.613 -4.799 1.00 34.12 167 SER A N 1
ATOM 1366 C CA . SER A 1 167 ? -14.560 -14.906 -5.203 1.00 34.12 167 SER A CA 1
ATOM 1367 C C . SER A 1 167 ? -13.041 -14.815 -5.152 1.00 34.12 167 SER A C 1
ATOM 1369 O O . SER A 1 167 ? -12.445 -14.121 -5.967 1.00 34.12 167 SER A O 1
ATOM 1371 N N . GLY A 1 168 ? -12.410 -15.526 -4.221 1.00 40.00 168 GLY A N 1
ATOM 1372 C CA . GLY A 1 168 ? -11.002 -15.891 -4.313 1.00 40.00 168 GLY A CA 1
ATOM 1373 C C . GLY A 1 168 ? -10.746 -16.668 -5.605 1.00 40.00 168 GLY A C 1
ATOM 1374 O O . GLY A 1 168 ? -10.528 -17.882 -5.598 1.00 40.00 168 GLY A O 1
ATOM 1375 N N . THR A 1 169 ? -10.823 -15.992 -6.747 1.00 40.50 169 THR A N 1
ATOM 1376 C CA . THR A 1 169 ? -10.423 -16.519 -8.026 1.00 40.50 169 THR A CA 1
ATOM 1377 C C . THR A 1 169 ? -8.927 -16.617 -7.928 1.00 40.50 169 THR A C 1
ATOM 1379 O O . THR A 1 169 ? -8.202 -15.629 -7.962 1.00 40.50 169 THR A O 1
ATOM 1382 N N . ARG A 1 170 ? -8.537 -17.870 -7.713 1.00 48.12 170 ARG A N 1
ATOM 1383 C CA . ARG A 1 170 ? -7.313 -18.593 -8.045 1.00 48.12 170 ARG A CA 1
ATOM 1384 C C . ARG A 1 170 ? -6.670 -18.163 -9.379 1.00 48.12 170 ARG A C 1
ATOM 1386 O O . ARG A 1 170 ? -6.281 -19.010 -10.178 1.00 48.12 170 ARG A O 1
ATOM 1393 N N . GLU A 1 171 ? -6.605 -16.876 -9.669 1.00 53.69 171 GLU A N 1
ATOM 1394 C CA . GLU A 1 171 ? -6.083 -16.324 -10.904 1.00 53.69 171 GLU A CA 1
ATOM 1395 C C . GLU A 1 171 ? -4.578 -16.128 -10.738 1.00 53.69 171 GLU A C 1
ATOM 1397 O O . GLU A 1 171 ? -4.092 -15.586 -9.747 1.00 53.69 171 GLU A O 1
ATOM 1402 N N . LEU A 1 172 ? -3.830 -16.651 -11.706 1.00 55.41 172 LEU A N 1
ATOM 1403 C CA . LEU A 1 172 ? -2.395 -16.443 -11.809 1.00 55.41 172 LEU A CA 1
ATOM 1404 C C . LEU A 1 172 ? -2.152 -14.951 -12.066 1.00 55.41 172 LEU A C 1
ATOM 1406 O O . LEU A 1 172 ? -2.543 -14.442 -13.116 1.00 55.41 172 LEU A O 1
ATOM 1410 N N . GLN A 1 173 ? -1.493 -14.267 -11.137 1.00 63.47 173 GLN A N 1
ATOM 1411 C CA . GLN A 1 173 ? -1.063 -12.888 -11.342 1.00 63.47 173 GLN A CA 1
ATOM 1412 C C . GLN A 1 173 ? 0.275 -12.895 -12.083 1.00 63.47 173 GLN A C 1
ATOM 1414 O O . GLN A 1 173 ? 1.141 -13.721 -11.794 1.00 63.47 173 GLN A O 1
ATOM 1419 N N . ALA A 1 174 ? 0.448 -12.007 -13.058 1.00 70.12 174 ALA A N 1
ATOM 1420 C CA . ALA A 1 174 ? 1.679 -11.888 -13.830 1.00 70.12 174 ALA A CA 1
ATOM 1421 C C . ALA A 1 174 ? 2.028 -10.411 -14.022 1.00 70.12 174 ALA A C 1
ATOM 1423 O O . ALA A 1 174 ? 1.216 -9.675 -14.577 1.00 70.12 174 ALA A O 1
ATOM 1424 N N . TYR A 1 175 ? 3.230 -10.014 -13.600 1.00 72.25 175 TYR A N 1
ATOM 1425 C CA . TYR A 1 175 ? 3.738 -8.641 -13.680 1.00 72.25 175 TYR A CA 1
ATOM 1426 C C . TYR A 1 175 ? 4.938 -8.576 -14.616 1.00 72.25 175 TYR A C 1
ATOM 1428 O O . TYR A 1 175 ? 5.875 -9.357 -14.462 1.00 72.25 175 TYR A O 1
ATOM 1436 N N . LEU A 1 176 ? 4.941 -7.644 -15.570 1.00 79.94 176 LEU A N 1
ATOM 1437 C CA . LEU A 1 176 ? 6.084 -7.409 -16.454 1.00 79.94 176 LEU A CA 1
ATOM 1438 C C . LEU A 1 176 ? 7.049 -6.389 -15.840 1.00 79.94 176 LEU A C 1
ATOM 1440 O O . LEU A 1 176 ? 6.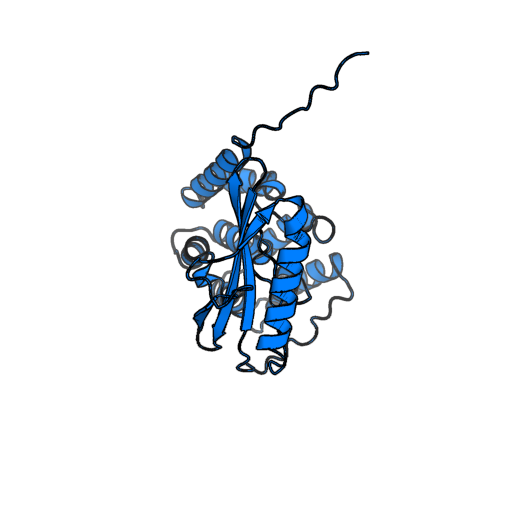844 -5.192 -15.955 1.00 79.94 176 LEU A O 1
ATOM 1444 N N . MET A 1 177 ? 8.152 -6.850 -15.272 1.00 80.00 177 MET A N 1
ATOM 1445 C CA . MET A 1 177 ? 9.212 -5.986 -14.749 1.00 80.00 177 MET A CA 1
ATOM 1446 C C . MET A 1 177 ? 10.237 -5.682 -15.847 1.00 80.00 177 MET A C 1
ATOM 1448 O O . MET A 1 177 ? 10.694 -6.619 -16.506 1.00 80.00 177 MET A O 1
ATOM 1452 N N . ILE A 1 178 ? 10.624 -4.410 -16.042 1.00 80.88 178 ILE A N 1
ATOM 1453 C CA . ILE A 1 178 ? 11.631 -4.003 -17.042 1.00 80.88 178 ILE A CA 1
ATOM 1454 C C . ILE A 1 178 ? 12.742 -3.161 -16.397 1.00 80.88 178 ILE A C 1
ATOM 1456 O O . ILE A 1 178 ? 12.682 -1.936 -16.380 1.00 80.88 178 ILE A O 1
ATOM 1460 N N . ALA A 1 179 ? 13.813 -3.810 -15.949 1.00 82.06 179 ALA A N 1
ATOM 1461 C CA . ALA A 1 179 ? 14.981 -3.116 -15.404 1.00 82.06 179 ALA A CA 1
ATOM 1462 C C . ALA A 1 179 ? 15.834 -2.484 -16.520 1.00 82.06 179 ALA A C 1
ATOM 1464 O O . ALA A 1 179 ? 16.059 -3.115 -17.562 1.00 82.06 179 ALA A O 1
ATOM 1465 N N . ILE A 1 180 ? 16.335 -1.260 -16.306 1.00 83.75 180 ILE A N 1
ATOM 1466 C CA . ILE A 1 180 ? 17.111 -0.502 -17.298 1.00 83.75 180 ILE A CA 1
ATOM 1467 C C . ILE A 1 180 ? 18.459 -0.104 -16.702 1.00 83.75 180 ILE A C 1
ATOM 1469 O O . ILE A 1 180 ? 18.623 0.974 -16.145 1.00 83.75 180 ILE A O 1
ATOM 1473 N N . ASN A 1 181 ? 19.467 -0.946 -16.913 1.00 81.38 181 ASN A N 1
ATOM 1474 C CA . ASN A 1 181 ? 20.793 -0.714 -16.354 1.00 81.38 181 ASN A CA 1
ATOM 1475 C C . ASN A 1 181 ? 21.637 0.152 -17.305 1.00 81.38 181 ASN A C 1
ATOM 1477 O O . ASN A 1 181 ? 21.802 -0.205 -18.482 1.00 81.38 181 ASN A O 1
ATOM 1481 N N . PRO A 1 182 ? 22.210 1.278 -16.850 1.00 81.38 182 PRO A N 1
ATOM 1482 C CA . PRO A 1 182 ? 23.170 2.031 -17.644 1.00 81.38 182 PRO A CA 1
ATOM 1483 C C . PRO A 1 182 ? 24.497 1.263 -17.749 1.00 81.38 182 PRO A C 1
ATOM 1485 O O . PRO A 1 182 ? 25.178 1.039 -16.759 1.00 81.38 182 PRO A O 1
ATOM 1488 N N . GLU A 1 183 ? 24.897 0.899 -18.969 1.00 81.19 183 GLU A N 1
ATOM 1489 C CA . GLU A 1 183 ? 26.183 0.221 -19.228 1.00 81.19 183 GLU A CA 1
ATOM 1490 C C . GLU A 1 183 ? 27.274 1.241 -19.591 1.00 81.19 183 GLU A C 1
ATOM 1492 O O . GLU A 1 183 ? 28.417 1.173 -19.146 1.00 81.19 183 GLU A O 1
ATOM 1497 N N . LYS A 1 184 ? 26.917 2.226 -20.427 1.00 81.00 184 LYS A N 1
ATOM 1498 C CA . LYS A 1 184 ? 27.780 3.344 -20.853 1.00 81.00 184 LYS A CA 1
ATOM 1499 C C . LYS A 1 184 ? 26.927 4.598 -21.034 1.00 81.00 184 LYS A C 1
ATOM 1501 O O . LYS A 1 184 ? 25.709 4.505 -21.145 1.00 81.00 184 LYS A O 1
ATOM 1506 N N . LYS A 1 185 ? 27.548 5.778 -21.194 1.00 76.56 185 LYS A N 1
ATOM 1507 C CA . LYS A 1 185 ? 26.836 7.066 -21.408 1.00 76.56 185 LYS A CA 1
ATOM 1508 C C . LYS A 1 185 ? 25.660 6.982 -22.400 1.00 76.56 185 LYS A C 1
ATOM 1510 O O . LYS A 1 185 ? 24.604 7.552 -22.140 1.00 76.56 185 LYS A O 1
ATOM 1515 N N . ASN A 1 186 ? 25.821 6.234 -23.496 1.00 81.56 186 ASN A N 1
ATOM 1516 C CA . ASN A 1 186 ? 24.828 6.140 -24.574 1.00 81.56 186 ASN A CA 1
ATOM 1517 C C . ASN A 1 186 ? 24.156 4.761 -24.705 1.00 81.56 186 ASN A C 1
ATOM 1519 O O . ASN A 1 186 ? 23.310 4.584 -25.587 1.00 81.56 186 ASN A O 1
ATOM 1523 N N . GLN A 1 187 ? 24.534 3.788 -23.874 1.00 85.88 187 GLN A N 1
ATOM 1524 C CA . GLN A 1 187 ? 24.064 2.405 -23.959 1.00 85.88 187 GLN A CA 1
ATOM 1525 C C . GLN A 1 187 ? 23.406 1.987 -22.650 1.00 85.88 187 GLN A C 1
ATOM 1527 O O . GLN A 1 187 ? 23.924 2.251 -21.567 1.00 85.88 187 GLN A O 1
ATOM 1532 N N . VAL A 1 188 ? 22.269 1.322 -22.778 1.00 88.12 188 VAL A N 1
ATOM 1533 C CA . VAL A 1 188 ? 21.501 0.770 -21.669 1.00 88.12 188 VAL A CA 1
ATOM 1534 C C . VAL A 1 188 ? 21.205 -0.688 -21.963 1.00 88.12 188 VAL A C 1
ATOM 1536 O O . VAL A 1 188 ? 20.996 -1.079 -23.116 1.00 88.12 188 VAL A O 1
ATOM 1539 N N . ARG A 1 189 ? 21.180 -1.497 -20.917 1.00 89.06 189 ARG A N 1
ATOM 1540 C CA . ARG A 1 189 ? 20.738 -2.878 -20.983 1.00 89.06 189 ARG A CA 1
ATOM 1541 C C . ARG A 1 189 ? 19.344 -2.960 -20.391 1.00 89.06 189 ARG A C 1
ATOM 1543 O O . ARG A 1 189 ? 19.157 -2.662 -19.218 1.00 89.06 189 ARG A O 1
ATOM 1550 N N . ALA A 1 190 ? 18.380 -3.348 -21.215 1.00 88.56 190 ALA A N 1
ATOM 1551 C CA . ALA A 1 190 ? 17.006 -3.547 -20.783 1.00 88.56 190 ALA A CA 1
ATOM 1552 C C . ALA A 1 190 ? 16.774 -5.035 -20.500 1.00 88.56 190 ALA A C 1
ATOM 1554 O O . ALA A 1 190 ? 17.057 -5.884 -21.350 1.00 88.56 190 ALA A O 1
ATOM 1555 N N . ILE A 1 191 ? 16.272 -5.361 -19.315 1.00 87.88 191 ILE A N 1
ATOM 1556 C CA . ILE A 1 191 ? 15.989 -6.731 -18.886 1.00 87.88 191 ILE A CA 1
ATOM 1557 C C . ILE A 1 191 ? 14.509 -6.815 -18.555 1.00 87.88 191 ILE A C 1
ATOM 1559 O O . ILE A 1 191 ? 14.053 -6.111 -17.664 1.00 87.88 191 ILE A O 1
ATOM 1563 N N . ALA A 1 192 ? 13.782 -7.691 -19.247 1.00 88.12 192 ALA A N 1
ATOM 1564 C CA . ALA A 1 192 ? 12.376 -7.936 -18.971 1.00 88.12 192 ALA A CA 1
ATOM 1565 C C . ALA A 1 192 ? 12.161 -9.317 -18.347 1.00 88.12 192 ALA A C 1
ATOM 1567 O O . ALA A 1 192 ? 12.631 -10.334 -18.870 1.00 88.12 192 ALA A O 1
ATOM 1568 N N . THR A 1 193 ? 11.398 -9.349 -17.262 1.00 84.81 193 THR A N 1
ATOM 1569 C CA . THR A 1 193 ? 11.005 -10.569 -16.557 1.00 84.81 193 THR A CA 1
ATOM 1570 C C . THR A 1 193 ? 9.518 -10.498 -16.263 1.00 84.81 193 THR A C 1
ATOM 1572 O O . THR A 1 193 ? 9.001 -9.443 -15.913 1.00 84.81 193 THR A O 1
ATOM 1575 N N . ILE A 1 194 ? 8.827 -11.624 -16.389 1.00 82.69 194 ILE A N 1
ATOM 1576 C CA . ILE A 1 194 ? 7.476 -11.775 -15.869 1.00 82.69 194 ILE A CA 1
ATOM 1577 C C . ILE A 1 194 ? 7.570 -12.421 -14.498 1.00 82.69 194 ILE A C 1
ATOM 1579 O O . ILE A 1 194 ? 8.032 -13.556 -14.383 1.00 82.69 194 ILE A O 1
ATOM 1583 N N . LEU A 1 195 ? 7.118 -11.707 -13.477 1.00 77.50 195 LEU A N 1
ATOM 1584 C CA . LEU A 1 195 ? 6.910 -12.259 -12.151 1.00 77.50 195 LEU A CA 1
ATOM 1585 C C . LEU A 1 195 ? 5.507 -12.859 -12.100 1.00 77.50 195 LEU A C 1
ATOM 1587 O O . LEU A 1 195 ? 4.517 -12.132 -12.091 1.00 77.50 195 LEU A O 1
ATOM 1591 N N . CYS A 1 196 ? 5.418 -14.187 -12.098 1.00 76.69 196 CYS A N 1
ATOM 1592 C CA . CYS A 1 196 ? 4.162 -14.888 -11.880 1.00 76.69 196 CYS A CA 1
ATOM 1593 C C . CYS A 1 196 ? 3.980 -15.169 -10.389 1.00 76.69 196 CYS A C 1
ATOM 1595 O O . CYS A 1 196 ? 4.800 -15.875 -9.799 1.00 76.69 196 CYS A O 1
ATOM 1597 N N . ILE A 1 197 ? 2.888 -14.682 -9.805 1.00 68.38 197 ILE A N 1
ATOM 1598 C CA . ILE A 1 197 ? 2.495 -14.967 -8.425 1.00 68.38 197 ILE A CA 1
ATOM 1599 C C . ILE A 1 197 ? 1.289 -15.901 -8.467 1.00 68.38 197 ILE A C 1
ATOM 1601 O O . ILE A 1 197 ? 0.230 -15.586 -9.014 1.00 68.38 197 ILE A O 1
ATOM 1605 N N . SER A 1 198 ? 1.482 -17.108 -7.940 1.00 64.75 198 SER A N 1
ATOM 1606 C CA . SER A 1 198 ? 0.390 -18.064 -7.782 1.00 64.75 198 SER A CA 1
ATOM 1607 C C . SER A 1 198 ? -0.542 -17.639 -6.641 1.00 64.75 198 SER A C 1
ATOM 1609 O O . SER A 1 198 ? -0.088 -17.002 -5.691 1.00 64.75 198 SER A O 1
ATOM 1611 N N . PRO A 1 199 ? -1.806 -18.097 -6.642 1.00 55.16 199 PRO A N 1
ATOM 1612 C CA . PRO A 1 199 ? -2.742 -17.847 -5.541 1.00 55.16 199 PRO A CA 1
ATOM 1613 C C . PRO A 1 199 ? -2.262 -18.356 -4.173 1.00 55.16 199 PRO A C 1
ATOM 1615 O O . PRO A 1 199 ? -2.777 -17.943 -3.145 1.00 55.16 199 PRO A O 1
ATOM 1618 N N . THR A 1 200 ? -1.290 -19.275 -4.148 1.00 57.72 200 THR A N 1
ATOM 1619 C CA . THR A 1 200 ? -0.688 -19.810 -2.918 1.00 57.72 200 THR A CA 1
ATOM 1620 C C . THR A 1 200 ? 0.563 -19.034 -2.485 1.00 57.72 200 THR A C 1
ATOM 1622 O O . THR A 1 200 ? 1.364 -19.570 -1.726 1.00 57.72 200 THR A O 1
ATOM 1625 N N . GLY A 1 201 ? 0.824 -17.855 -3.058 1.00 59.38 201 GLY A N 1
ATOM 1626 C CA . GLY A 1 201 ? 1.993 -17.018 -2.755 1.00 59.38 201 GLY A CA 1
ATOM 1627 C C . GLY A 1 201 ? 3.317 -17.489 -3.371 1.00 59.38 201 GLY A C 1
ATOM 1628 O O . GLY A 1 201 ? 4.331 -16.809 -3.264 1.00 59.38 201 GLY A O 1
ATOM 1629 N N . LYS A 1 202 ? 3.347 -18.635 -4.070 1.00 65.75 202 LYS A N 1
ATOM 1630 C CA . LYS A 1 202 ? 4.565 -19.108 -4.751 1.00 65.75 202 LYS A CA 1
ATOM 1631 C C . LYS A 1 202 ? 4.851 -18.250 -5.974 1.00 65.75 202 LYS A C 1
ATOM 1633 O O . LYS A 1 202 ? 3.958 -18.068 -6.807 1.00 65.75 202 LYS A O 1
ATOM 1638 N N . GLN A 1 203 ? 6.097 -17.809 -6.094 1.00 70.06 203 GLN A N 1
ATOM 1639 C CA . GLN A 1 203 ? 6.562 -16.970 -7.188 1.00 70.06 203 GLN A CA 1
ATOM 1640 C C . GLN A 1 203 ? 7.352 -17.765 -8.223 1.00 70.06 203 GLN A C 1
ATOM 1642 O O . GLN A 1 203 ? 8.055 -18.730 -7.907 1.00 70.06 203 GLN A O 1
ATOM 1647 N N . LYS A 1 204 ? 7.245 -17.337 -9.478 1.00 79.94 204 LYS A N 1
ATOM 1648 C CA . LYS A 1 204 ? 8.073 -17.824 -10.574 1.00 79.94 204 LYS A CA 1
ATOM 1649 C C . LYS A 1 204 ? 8.438 -16.671 -11.493 1.00 79.94 204 LYS A C 1
ATOM 1651 O O . LYS A 1 204 ? 7.565 -16.079 -12.120 1.00 79.94 204 LYS A O 1
ATOM 1656 N N . GLU A 1 205 ? 9.732 -16.416 -11.624 1.00 81.38 205 GLU A N 1
ATOM 1657 C CA . GLU A 1 205 ? 10.256 -15.503 -12.633 1.00 81.38 205 GLU A CA 1
ATOM 1658 C C . GLU A 1 205 ? 10.391 -16.206 -13.987 1.00 81.38 205 GLU A C 1
ATOM 1660 O O . GLU A 1 205 ? 10.951 -17.299 -14.100 1.00 81.38 205 GLU A O 1
ATOM 1665 N N . ILE A 1 206 ? 9.888 -15.562 -15.037 1.00 84.75 206 ILE A N 1
ATOM 1666 C CA . ILE A 1 206 ? 9.993 -16.022 -16.420 1.00 84.75 206 ILE A CA 1
ATOM 1667 C C . ILE A 1 206 ? 10.675 -14.924 -17.226 1.00 84.75 206 ILE A C 1
ATOM 1669 O O . ILE A 1 206 ? 10.118 -13.849 -17.431 1.00 84.75 206 ILE A O 1
ATOM 1673 N N . SER A 1 207 ? 11.889 -15.185 -17.705 1.00 86.12 207 SER A N 1
ATOM 1674 C CA . SER A 1 207 ? 12.621 -14.202 -18.507 1.00 86.12 207 SER A CA 1
ATOM 1675 C C . SER A 1 207 ? 11.956 -13.992 -19.871 1.00 86.12 207 SER A C 1
ATOM 1677 O O . SER A 1 207 ? 11.648 -14.950 -20.585 1.00 86.12 207 SER A O 1
ATOM 1679 N N . VAL A 1 208 ? 11.765 -12.729 -20.259 1.00 86.62 208 VAL A N 1
ATOM 1680 C CA . VAL A 1 208 ? 11.228 -12.351 -21.571 1.00 86.62 208 VAL A CA 1
ATOM 1681 C C . VAL A 1 208 ? 12.401 -11.977 -22.466 1.00 86.62 208 VAL A C 1
ATOM 1683 O O . VAL A 1 208 ? 12.895 -10.857 -22.446 1.00 86.62 208 VAL A O 1
ATOM 1686 N N . HIS A 1 209 ? 12.872 -12.922 -23.273 1.00 85.44 209 HIS A N 1
ATOM 1687 C CA . HIS A 1 209 ? 13.976 -12.670 -24.202 1.00 85.44 209 HIS A CA 1
ATOM 1688 C C . HIS A 1 209 ? 13.436 -12.173 -25.536 1.00 85.44 209 HIS A C 1
ATOM 1690 O O . HIS A 1 209 ? 12.681 -12.906 -26.163 1.00 85.44 209 HIS A O 1
ATOM 1696 N N . LEU A 1 210 ? 13.840 -11.007 -26.050 1.00 83.81 210 LEU A N 1
ATOM 1697 C CA . LEU A 1 210 ? 13.526 -10.657 -27.450 1.00 83.81 210 LEU A CA 1
ATOM 1698 C C . LEU A 1 210 ? 14.276 -11.568 -28.424 1.00 83.81 210 LEU A C 1
ATOM 1700 O O . LEU A 1 210 ? 13.683 -12.025 -29.400 1.00 83.81 210 LEU A O 1
ATOM 1704 N N . ASN A 1 211 ? 15.521 -11.916 -28.089 1.00 80.81 211 ASN A N 1
ATOM 1705 C CA . ASN A 1 211 ? 16.336 -12.870 -28.828 1.00 80.81 211 ASN A CA 1
ATOM 1706 C C . ASN A 1 211 ? 16.515 -14.179 -28.026 1.00 80.81 211 ASN A C 1
ATOM 1708 O O . ASN A 1 211 ? 17.365 -14.221 -27.138 1.00 80.81 211 ASN A O 1
ATOM 1712 N N . PRO A 1 212 ? 15.745 -15.244 -28.321 1.00 72.19 212 PRO A N 1
ATOM 1713 C CA . PRO A 1 212 ? 15.834 -16.518 -27.603 1.00 72.19 212 PRO A CA 1
ATOM 1714 C C . PRO A 1 212 ? 17.117 -17.311 -27.900 1.00 72.19 212 PRO A C 1
ATOM 1716 O O . PRO A 1 212 ? 17.366 -18.310 -27.240 1.00 72.19 212 PRO A O 1
ATOM 1719 N N . GLN A 1 213 ? 17.919 -16.895 -28.886 1.00 77.06 213 GLN A N 1
ATOM 1720 C CA . GLN A 1 213 ? 19.192 -17.542 -29.227 1.00 77.06 213 GLN A CA 1
ATOM 1721 C C . GLN A 1 213 ? 20.379 -16.971 -28.439 1.00 77.06 213 GLN A C 1
ATOM 1723 O O . GLN A 1 213 ? 21.489 -17.485 -28.545 1.00 77.06 213 GLN A O 1
ATOM 1728 N N . SER A 1 214 ? 20.169 -15.893 -27.679 1.00 77.50 214 SER A N 1
ATOM 1729 C CA . SER A 1 214 ? 21.206 -15.302 -26.842 1.00 77.50 214 SER A CA 1
ATOM 1730 C C . SER A 1 214 ? 21.177 -15.910 -25.444 1.00 77.50 214 SER A C 1
ATOM 1732 O O . SER A 1 214 ? 20.125 -15.957 -24.810 1.00 77.50 214 SER A O 1
ATOM 1734 N N . ASN A 1 215 ? 22.349 -16.294 -24.937 1.00 73.31 215 ASN A N 1
ATOM 1735 C CA . ASN A 1 215 ? 22.527 -16.696 -23.539 1.00 73.31 215 ASN A CA 1
ATOM 1736 C C . ASN A 1 215 ? 22.575 -15.492 -22.581 1.00 73.31 215 ASN A C 1
ATOM 1738 O O . ASN A 1 215 ? 22.633 -15.661 -21.365 1.00 73.31 215 ASN A O 1
ATOM 1742 N N . GLU A 1 216 ? 22.575 -14.265 -23.105 1.00 76.25 216 GLU A N 1
ATOM 1743 C CA . GLU A 1 216 ? 22.622 -13.058 -22.290 1.00 76.25 216 GLU A CA 1
ATOM 1744 C C . GLU A 1 216 ? 21.240 -12.689 -21.729 1.00 76.25 216 GLU A C 1
ATOM 1746 O O . GLU A 1 216 ? 20.232 -12.653 -22.439 1.00 76.25 216 GLU A O 1
ATOM 1751 N N . ARG A 1 217 ? 21.194 -12.340 -20.436 1.00 75.00 217 ARG A N 1
ATOM 1752 C CA . ARG A 1 217 ? 19.980 -11.820 -19.790 1.00 75.00 217 ARG A CA 1
ATOM 1753 C C . ARG A 1 217 ? 19.690 -10.405 -20.318 1.00 75.00 217 ARG A C 1
ATOM 1755 O O . ARG A 1 217 ? 20.496 -9.497 -20.121 1.00 75.00 217 ARG A O 1
ATOM 1762 N N . GLY A 1 218 ? 18.563 -10.206 -21.001 1.00 85.44 218 GLY A N 1
ATOM 1763 C CA . GLY A 1 218 ? 18.142 -8.901 -21.537 1.00 85.44 218 GLY A CA 1
ATOM 1764 C C . GLY A 1 218 ? 18.723 -8.522 -22.906 1.00 85.44 218 GLY A C 1
ATOM 1765 O O . GLY A 1 218 ? 19.259 -9.355 -23.630 1.00 85.44 218 GLY A O 1
ATOM 1766 N N . VAL A 1 219 ? 18.560 -7.252 -23.283 1.00 89.06 219 VAL A N 1
ATOM 1767 C CA . VAL A 1 219 ? 18.928 -6.704 -24.597 1.00 89.06 219 VAL A CA 1
ATOM 1768 C C . VAL A 1 219 ? 19.703 -5.401 -24.426 1.00 89.06 219 VAL A C 1
ATOM 1770 O O . VAL A 1 219 ? 19.213 -4.445 -23.820 1.00 89.06 219 VAL A O 1
ATOM 1773 N N . LEU A 1 220 ? 20.909 -5.346 -24.994 1.00 89.69 220 LEU A N 1
ATOM 1774 C CA . LEU A 1 220 ? 21.698 -4.119 -25.066 1.00 89.69 220 LEU A CA 1
ATOM 1775 C C . LEU A 1 220 ? 21.147 -3.205 -26.167 1.00 89.69 220 LEU A C 1
ATOM 1777 O O . LEU A 1 220 ? 21.021 -3.604 -27.326 1.00 89.69 220 LEU A O 1
ATOM 1781 N N . CYS A 1 221 ? 20.841 -1.956 -25.826 1.00 88.75 221 CYS A N 1
ATOM 1782 C CA . CYS A 1 221 ? 20.341 -0.972 -26.777 1.00 88.75 221 CYS A CA 1
ATOM 1783 C C . CYS A 1 221 ? 20.849 0.442 -26.465 1.00 88.75 221 CYS A C 1
ATOM 1785 O O . CYS A 1 221 ? 21.501 0.702 -25.456 1.00 88.75 221 CYS A O 1
ATOM 1787 N N . THR A 1 222 ? 20.596 1.384 -27.372 1.00 91.00 222 THR A N 1
ATOM 1788 C CA . THR A 1 222 ? 20.837 2.806 -27.098 1.00 91.00 222 THR A CA 1
ATOM 1789 C C . THR A 1 222 ? 19.613 3.417 -26.429 1.00 91.00 222 THR A C 1
ATOM 1791 O O . THR A 1 222 ? 18.493 2.974 -26.680 1.00 91.00 222 THR A O 1
ATOM 1794 N N . ARG A 1 223 ? 19.791 4.503 -25.663 1.00 84.50 223 ARG A N 1
ATOM 1795 C CA . ARG A 1 223 ? 18.661 5.236 -25.048 1.00 84.50 223 ARG A CA 1
ATOM 1796 C C . ARG A 1 223 ? 17.573 5.621 -26.063 1.00 84.50 223 ARG A C 1
ATOM 1798 O O . ARG A 1 223 ? 16.394 5.544 -25.755 1.00 84.50 223 ARG A O 1
ATOM 1805 N N . LYS A 1 224 ? 17.957 5.950 -27.305 1.00 88.50 224 LYS A N 1
ATOM 1806 C CA . LYS A 1 224 ? 17.017 6.254 -28.401 1.00 88.50 224 LYS A CA 1
ATOM 1807 C C . LYS A 1 224 ? 16.175 5.043 -28.835 1.00 88.50 224 LYS A C 1
ATOM 1809 O O . LYS A 1 224 ? 15.049 5.221 -29.281 1.00 88.50 224 LYS A O 1
ATOM 1814 N N . LYS A 1 225 ? 16.719 3.824 -28.752 1.00 91.31 225 LYS A N 1
ATOM 1815 C CA . LYS A 1 225 ? 16.030 2.581 -29.144 1.00 91.31 225 LYS A CA 1
ATOM 1816 C C . LYS A 1 225 ? 15.232 1.948 -28.001 1.00 91.31 225 LYS A C 1
ATOM 1818 O O . LYS A 1 225 ? 14.403 1.087 -28.272 1.00 91.31 225 LYS A O 1
ATOM 1823 N N . LEU A 1 226 ? 15.463 2.377 -26.762 1.00 87.44 226 LEU A N 1
ATOM 1824 C CA . LEU A 1 226 ? 14.840 1.824 -25.564 1.00 87.44 226 LEU A CA 1
ATOM 1825 C C . LEU A 1 226 ? 13.297 1.784 -25.618 1.00 87.44 226 LEU A C 1
ATOM 1827 O O . LEU A 1 226 ? 12.764 0.718 -25.324 1.00 87.44 226 LEU A O 1
ATOM 1831 N N . PRO A 1 227 ? 12.569 2.835 -26.061 1.00 87.06 227 PRO A N 1
ATOM 1832 C CA . PRO A 1 227 ? 11.106 2.765 -26.141 1.00 87.06 227 PRO A CA 1
ATOM 1833 C C . PRO A 1 227 ? 10.600 1.622 -27.035 1.00 87.06 227 PRO A C 1
ATOM 1835 O O . PRO A 1 227 ? 9.694 0.891 -26.655 1.00 87.06 227 PRO A O 1
ATOM 1838 N N . ASN A 1 228 ? 11.250 1.401 -28.183 1.00 89.94 228 ASN A N 1
ATOM 1839 C CA . ASN A 1 228 ? 10.909 0.306 -29.097 1.00 89.94 228 ASN A CA 1
ATOM 1840 C C . ASN A 1 228 ? 11.239 -1.067 -28.479 1.00 89.94 228 ASN A C 1
ATOM 1842 O O . ASN A 1 228 ? 10.491 -2.025 -28.631 1.00 89.94 228 ASN A O 1
ATOM 1846 N N . ILE A 1 229 ? 12.340 -1.173 -27.729 1.00 90.62 229 ILE A N 1
ATOM 1847 C CA . ILE A 1 229 ? 12.676 -2.405 -27.000 1.00 90.62 229 ILE A CA 1
ATOM 1848 C C . ILE A 1 229 ? 11.625 -2.722 -25.924 1.00 90.62 229 ILE A C 1
ATOM 1850 O O . ILE A 1 229 ? 11.198 -3.871 -25.819 1.00 90.62 229 ILE A O 1
ATOM 1854 N N . ILE A 1 230 ? 11.169 -1.717 -25.169 1.00 87.00 230 ILE A N 1
ATOM 1855 C CA . ILE A 1 230 ? 10.088 -1.859 -24.178 1.00 87.00 230 ILE A CA 1
ATOM 1856 C C . ILE A 1 230 ? 8.801 -2.337 -24.856 1.00 87.00 230 ILE A C 1
ATOM 1858 O O . ILE A 1 230 ? 8.195 -3.313 -24.413 1.00 87.00 230 ILE A O 1
ATOM 1862 N N . GLU A 1 231 ? 8.420 -1.711 -25.969 1.00 85.94 231 GLU A N 1
ATOM 1863 C CA . GLU A 1 231 ? 7.244 -2.111 -26.741 1.00 85.94 231 GLU A CA 1
ATOM 1864 C C . GLU A 1 231 ? 7.343 -3.567 -27.217 1.00 85.94 231 GLU A C 1
ATOM 1866 O O . GLU A 1 231 ? 6.395 -4.341 -27.074 1.00 85.94 231 GLU A O 1
ATOM 1871 N N . GLN A 1 232 ? 8.508 -3.985 -27.715 1.00 89.00 232 GLN A N 1
ATOM 1872 C CA . GLN A 1 232 ? 8.734 -5.368 -28.131 1.00 89.00 232 GLN A CA 1
ATOM 1873 C C . GLN A 1 232 ? 8.611 -6.357 -26.965 1.00 89.00 232 GLN A C 1
ATOM 1875 O O . GLN A 1 232 ? 8.073 -7.450 -27.161 1.00 89.00 232 GLN A O 1
ATOM 1880 N N . PHE A 1 233 ? 9.076 -6.004 -25.759 1.00 88.88 233 PHE A N 1
ATOM 1881 C CA . PHE A 1 233 ? 8.884 -6.849 -24.577 1.00 88.88 233 PHE A CA 1
ATOM 1882 C C . PHE A 1 233 ? 7.399 -7.008 -24.266 1.00 88.88 233 PHE A C 1
ATOM 1884 O O . PHE A 1 233 ? 6.927 -8.139 -24.152 1.00 88.88 233 PHE A O 1
ATOM 1891 N N . ILE A 1 234 ? 6.658 -5.900 -24.222 1.00 83.62 234 ILE A N 1
ATOM 1892 C CA . ILE A 1 234 ? 5.211 -5.885 -23.978 1.00 83.62 234 ILE A CA 1
ATOM 1893 C C . ILE A 1 234 ? 4.482 -6.753 -25.011 1.00 83.62 234 ILE A C 1
ATOM 1895 O O . ILE A 1 234 ? 3.738 -7.664 -24.647 1.00 83.62 234 ILE A O 1
ATOM 1899 N N . GLN A 1 235 ? 4.744 -6.553 -26.306 1.00 84.38 235 GLN A N 1
ATOM 1900 C CA . GLN A 1 235 ? 4.140 -7.350 -27.379 1.00 84.38 235 GLN A CA 1
ATOM 1901 C C . GLN A 1 235 ? 4.474 -8.842 -27.253 1.00 84.38 235 GLN A C 1
ATOM 1903 O O . GLN A 1 235 ? 3.623 -9.699 -27.511 1.00 84.38 235 GLN A O 1
ATOM 1908 N N . LYS A 1 236 ? 5.703 -9.183 -26.850 1.00 85.06 236 LYS A N 1
ATOM 1909 C CA . LYS A 1 236 ? 6.105 -10.577 -26.643 1.00 85.06 236 LYS A CA 1
ATOM 1910 C C . LYS A 1 236 ? 5.361 -11.208 -25.470 1.00 85.06 236 LYS A C 1
ATOM 1912 O O . LYS A 1 236 ? 4.893 -12.337 -25.614 1.00 85.06 236 LYS A O 1
ATOM 1917 N N . VAL A 1 237 ? 5.183 -10.476 -24.370 1.00 81.62 237 VAL A N 1
ATOM 1918 C CA . VAL A 1 237 ? 4.355 -10.908 -23.234 1.00 81.62 237 VAL A CA 1
ATOM 1919 C C . VAL A 1 237 ? 2.916 -11.154 -23.678 1.00 81.62 237 VAL A C 1
ATOM 1921 O O . VAL A 1 237 ? 2.397 -12.243 -23.445 1.00 81.62 237 VAL A O 1
ATOM 1924 N N . TYR A 1 238 ? 2.304 -10.215 -24.406 1.00 77.56 238 TYR A N 1
ATOM 1925 C CA . TYR A 1 238 ? 0.953 -10.393 -24.953 1.00 77.56 238 TYR A CA 1
ATOM 1926 C C . TYR A 1 238 ? 0.823 -11.667 -25.793 1.00 77.56 238 TYR A C 1
ATOM 1928 O O . TYR A 1 238 ? -0.155 -12.397 -25.664 1.00 77.56 238 TYR A O 1
ATOM 1936 N N . ARG A 1 239 ? 1.817 -11.978 -26.634 1.00 80.31 239 ARG A N 1
ATOM 1937 C CA . ARG A 1 239 ? 1.812 -13.210 -27.442 1.00 80.31 239 ARG A CA 1
ATOM 1938 C C . ARG A 1 239 ? 1.947 -14.464 -26.579 1.00 80.31 239 ARG A C 1
ATOM 1940 O O . ARG A 1 239 ? 1.172 -15.402 -26.763 1.00 80.31 239 ARG A O 1
ATOM 1947 N N . MET A 1 240 ? 2.901 -14.474 -25.645 1.00 75.06 240 MET A N 1
ATOM 1948 C CA . MET A 1 240 ? 3.168 -15.608 -24.748 1.00 75.06 240 MET A CA 1
ATOM 1949 C C . MET A 1 240 ? 1.970 -15.938 -23.851 1.00 75.06 240 MET A C 1
ATOM 1951 O O . MET A 1 240 ? 1.720 -17.107 -23.571 1.00 75.06 240 MET A O 1
ATOM 1955 N N . PHE A 1 241 ? 1.216 -14.919 -23.442 1.00 71.44 241 PHE A N 1
ATOM 1956 C CA . PHE A 1 241 ? 0.145 -15.033 -22.456 1.00 71.44 241 PHE A CA 1
ATOM 1957 C C . PHE A 1 241 ? -1.229 -14.644 -23.006 1.00 71.44 241 PHE A C 1
ATOM 1959 O O . PHE A 1 241 ? -2.147 -14.373 -22.242 1.00 71.44 241 PHE A O 1
ATOM 1966 N N . SER A 1 242 ? -1.411 -14.720 -24.326 1.00 59.19 242 SER A N 1
ATOM 1967 C CA . SER A 1 242 ? -2.682 -14.467 -25.030 1.00 59.19 242 SER A CA 1
ATOM 1968 C C . SER A 1 242 ? -3.868 -15.327 -24.554 1.00 59.19 242 SER A C 1
ATOM 1970 O O . SER A 1 242 ? -5.008 -15.047 -24.911 1.00 59.19 242 SER A O 1
ATOM 1972 N N . LYS A 1 243 ? -3.613 -16.365 -23.743 1.00 51.47 243 LYS A N 1
ATOM 1973 C CA . LYS A 1 243 ? -4.621 -17.236 -23.117 1.00 51.47 243 LYS A CA 1
ATOM 1974 C C . LYS A 1 243 ? -4.915 -16.919 -21.642 1.00 51.47 243 LYS A C 1
ATOM 1976 O O . LYS A 1 243 ? -5.802 -17.551 -21.075 1.00 51.47 243 LYS A O 1
ATOM 1981 N N . LEU A 1 244 ? -4.185 -16.001 -21.001 1.00 53.12 244 LEU A N 1
ATOM 1982 C CA . LEU A 1 244 ? -4.489 -15.566 -19.634 1.00 53.12 244 LEU A CA 1
ATOM 1983 C C . LEU A 1 244 ? -5.616 -14.527 -19.671 1.00 53.12 244 LEU A C 1
ATOM 1985 O O . LEU A 1 244 ? -5.528 -13.539 -20.394 1.00 53.12 244 LEU A O 1
ATOM 1989 N N . GLN A 1 245 ? -6.679 -14.760 -18.895 1.00 44.47 245 GLN A N 1
ATOM 1990 C CA . GLN A 1 245 ? -7.883 -13.917 -18.887 1.00 44.47 245 GLN A CA 1
ATOM 1991 C C . GLN A 1 245 ? -7.628 -12.486 -18.384 1.00 44.47 245 GLN A C 1
ATOM 1993 O O . GLN A 1 245 ? -8.383 -11.587 -18.752 1.00 44.47 245 GLN A O 1
ATOM 1998 N N . LYS A 1 246 ? -6.565 -12.254 -17.599 1.00 51.56 246 LYS A N 1
ATOM 1999 C CA . LYS A 1 246 ? -6.100 -10.926 -17.171 1.00 51.56 246 LYS A CA 1
ATOM 2000 C C . LYS A 1 246 ? -4.581 -10.932 -16.978 1.00 51.56 246 LYS A C 1
ATOM 2002 O O . LYS A 1 246 ? -4.044 -11.828 -16.336 1.00 51.56 246 LYS A O 1
ATOM 2007 N N . ILE A 1 247 ? -3.898 -9.930 -17.529 1.00 50.88 247 ILE A N 1
ATOM 2008 C CA . ILE A 1 247 ? -2.494 -9.606 -17.240 1.00 50.88 247 ILE A CA 1
ATOM 2009 C C . ILE A 1 247 ? -2.506 -8.202 -16.643 1.00 50.88 247 ILE A C 1
ATOM 2011 O O . ILE A 1 247 ? -3.122 -7.304 -17.223 1.00 50.88 247 ILE A O 1
ATOM 2015 N N . TYR A 1 248 ? -1.860 -8.031 -15.494 1.00 51.31 248 TYR A N 1
ATOM 2016 C CA . TYR A 1 248 ? -1.734 -6.741 -14.828 1.00 51.31 248 TYR A CA 1
ATOM 2017 C C . TYR A 1 248 ? -0.392 -6.122 -15.227 1.00 51.31 248 TYR A C 1
ATOM 2019 O O . TYR A 1 248 ? 0.655 -6.767 -15.171 1.00 51.31 248 TYR A O 1
ATOM 2027 N N . TRP A 1 249 ? -0.429 -4.883 -15.709 1.00 46.38 249 TRP A N 1
ATOM 2028 C CA . TRP A 1 249 ? 0.741 -4.212 -16.269 1.00 46.38 249 TRP A CA 1
ATOM 2029 C C . TRP A 1 249 ? 1.271 -3.205 -15.256 1.00 46.38 249 TRP A C 1
ATOM 2031 O O . TRP A 1 249 ? 0.588 -2.237 -14.951 1.00 46.38 249 TRP A O 1
ATOM 2041 N N . GLY A 1 250 ? 2.491 -3.415 -14.771 1.00 43.75 250 GLY A N 1
ATOM 2042 C CA . GLY A 1 250 ? 3.254 -2.408 -14.039 1.00 43.75 250 GLY A CA 1
ATOM 2043 C C . GLY A 1 250 ? 4.646 -2.350 -14.643 1.00 43.75 250 GLY A C 1
ATOM 2044 O O . GLY A 1 250 ? 5.334 -3.362 -14.635 1.00 43.75 250 GLY A O 1
ATOM 2045 N N . VAL A 1 251 ? 5.040 -1.218 -15.232 1.00 40.59 251 VAL A N 1
ATOM 2046 C CA . VAL A 1 251 ? 6.386 -1.043 -15.797 1.00 40.59 251 VAL A CA 1
ATOM 2047 C C . VAL A 1 251 ? 7.270 -0.431 -14.721 1.00 40.59 251 VAL A C 1
ATOM 2049 O O . VAL A 1 251 ? 7.242 0.773 -14.499 1.00 40.59 251 VAL A O 1
ATOM 2052 N N . PHE A 1 252 ? 8.070 -1.264 -14.067 1.00 46.19 252 PHE A N 1
ATOM 2053 C CA . PHE A 1 252 ? 9.047 -0.809 -13.081 1.00 46.19 252 PHE A CA 1
ATOM 2054 C C . PHE A 1 252 ? 10.343 -0.448 -13.786 1.00 46.19 252 PHE A C 1
ATOM 2056 O O . PHE A 1 252 ? 11.006 -1.341 -14.307 1.00 46.19 252 PHE A O 1
ATOM 2063 N N . VAL A 1 253 ? 10.690 0.840 -13.806 1.00 38.91 253 VAL A N 1
ATOM 2064 C CA . VAL A 1 253 ? 11.980 1.327 -14.304 1.00 38.91 253 VAL A CA 1
ATOM 2065 C C . VAL A 1 253 ? 12.908 1.526 -13.113 1.00 38.91 253 VAL A C 1
ATOM 2067 O O . VAL A 1 253 ? 12.877 2.561 -12.459 1.00 38.91 253 VAL A O 1
ATOM 2070 N N . THR A 1 254 ? 13.752 0.538 -12.833 1.00 39.41 254 THR A N 1
ATOM 2071 C CA . THR A 1 254 ? 14.928 0.735 -11.977 1.00 39.41 254 THR A CA 1
ATOM 2072 C C . THR A 1 254 ? 16.032 1.395 -12.808 1.00 39.41 254 THR A C 1
ATOM 2074 O O . THR A 1 254 ? 16.382 0.876 -13.874 1.00 39.41 254 THR A O 1
ATOM 2077 N N . ILE A 1 255 ? 16.509 2.564 -12.355 1.00 35.06 255 ILE A N 1
ATOM 2078 C CA . ILE A 1 255 ? 17.589 3.373 -12.960 1.00 35.06 255 ILE A CA 1
ATOM 2079 C C . ILE A 1 255 ? 18.895 3.134 -12.208 1.00 35.06 255 ILE A C 1
ATOM 2081 O O . ILE A 1 255 ? 18.846 3.139 -10.960 1.00 35.06 255 ILE A O 1
#

Foldseek 3Di:
DDDDDPPDDDPDDLVVVLVVLLVVCFVPVVDVVSVVVCLVCVCSNADADCVQDPSVLLSLVLVLQLVDPPLVLLLVLLCVQPVCCCVPVVVLNVLSVDPPHHSSSNSSSSSNSQGPPDQGPAPDRSVLVSLQVSLPDPPDDVVSSVSSLVSSCVRPVPDDRPPPVVPLPQAWEWEWEWEWADPDPFKIFIAIWIWTQTSVRDTDIDTQELDPVDPDGGDMDTPVCVVVSVVSSVVSCCVVVVPRPDYRYDYDYDD

Radius of gyration: 21.5 Å; chains: 1; bounding box: 48×56×52 Å